Protein AF-A0A8H7HJV3-F1 (afdb_monomer_lite)

InterPro domains:
  IPR002227 Tyrosinase copper-binding domain [PF00264] (138-234)
  IPR008922 Di-copper centre-containing domain superfamily [G3DSA:1.10.1280.10] (86-234)
  IPR008922 Di-copper centre-containing domain superfamily [G3DSA:1.10.1280.10] (235-305)
  IPR008922 Di-copper centre-containing domain superfamily [SSF48056] (90-307)
  IPR050316 Tyrosinase and Hemocyanin [PTHR11474] (89-231)

Structure (mmCIF, N/CA/C/O backbone):
data_AF-A0A8H7HJV3-F1
#
_entry.id   AF-A0A8H7HJV3-F1
#
loop_
_atom_site.group_PDB
_atom_site.id
_atom_site.type_symbol
_atom_site.label_atom_id
_atom_site.label_alt_id
_atom_site.label_comp_id
_atom_site.label_asym_id
_atom_site.label_entity_id
_atom_site.label_seq_id
_atom_site.pdbx_PDB_ins_code
_atom_site.Cartn_x
_atom_site.Cartn_y
_atom_site.Cartn_z
_atom_site.occupancy
_atom_site.B_iso_or_equiv
_atom_site.auth_seq_id
_atom_site.auth_comp_id
_atom_site.auth_asym_id
_atom_site.auth_atom_id
_atom_site.pdbx_PDB_model_num
ATOM 1 N N . MET A 1 1 ? 57.344 33.906 37.598 1.00 34.25 1 MET A N 1
ATOM 2 C CA . MET A 1 1 ? 56.656 34.840 36.678 1.00 34.25 1 MET A CA 1
ATOM 3 C C . MET A 1 1 ? 55.221 34.363 36.490 1.00 34.25 1 MET A C 1
ATOM 5 O O . MET A 1 1 ? 54.984 33.169 36.575 1.00 34.25 1 MET A O 1
ATOM 9 N N . LYS A 1 2 ? 54.300 35.325 36.382 1.00 27.48 2 LYS A N 1
ATOM 10 C CA . LYS A 1 2 ? 52.832 35.257 36.514 1.00 27.48 2 LYS A CA 1
ATOM 11 C C . LYS A 1 2 ? 52.095 34.233 35.616 1.00 27.48 2 LYS A C 1
ATOM 13 O O . LYS A 1 2 ? 52.566 33.978 34.513 1.00 27.48 2 LYS A O 1
ATOM 18 N N . PRO A 1 3 ? 50.892 33.778 36.032 1.00 32.91 3 PRO A N 1
ATOM 19 C CA . PRO A 1 3 ? 49.868 33.171 35.177 1.00 32.91 3 PRO A CA 1
ATOM 20 C C . PRO A 1 3 ? 48.922 34.240 34.583 1.00 32.91 3 PRO A C 1
ATOM 22 O O . PRO A 1 3 ? 48.681 35.273 35.209 1.00 32.91 3 PRO A O 1
ATOM 25 N N . SER A 1 4 ? 48.375 34.013 33.386 1.00 27.59 4 SER A N 1
ATOM 26 C CA . SER A 1 4 ? 47.276 34.772 32.739 1.00 27.59 4 SER A CA 1
ATOM 27 C C . SER A 1 4 ? 46.813 33.978 31.510 1.00 27.59 4 SER A C 1
ATOM 29 O O . SER A 1 4 ? 47.651 33.327 30.900 1.00 27.59 4 SER A O 1
ATOM 31 N N . ALA A 1 5 ? 45.588 34.015 30.996 1.00 28.92 5 ALA A N 1
ATOM 32 C CA . ALA A 1 5 ? 44.219 34.200 31.476 1.00 28.92 5 ALA A CA 1
ATOM 33 C C . ALA A 1 5 ? 43.332 33.753 30.284 1.00 28.92 5 ALA A C 1
ATOM 35 O O . ALA A 1 5 ? 43.798 33.714 29.147 1.00 28.92 5 ALA A O 1
ATOM 36 N N . VAL A 1 6 ? 42.084 33.394 30.566 1.00 31.45 6 VAL A N 1
ATOM 37 C CA . VAL A 1 6 ? 41.040 32.925 29.637 1.00 31.45 6 VAL A CA 1
ATOM 38 C C . VAL A 1 6 ? 40.793 33.898 28.470 1.00 31.45 6 VAL A C 1
ATOM 40 O O . VAL A 1 6 ? 40.760 35.108 28.682 1.00 31.45 6 VAL A O 1
ATOM 43 N N . GLY A 1 7 ? 40.571 33.355 27.266 1.00 25.67 7 GLY A N 1
ATOM 44 C CA . GLY A 1 7 ? 40.031 34.059 26.099 1.00 25.67 7 GLY A CA 1
ATOM 45 C C . GLY A 1 7 ? 38.778 33.342 25.593 1.00 25.67 7 GLY A C 1
ATOM 46 O O . GLY A 1 7 ? 38.851 32.195 25.166 1.00 25.67 7 GLY A O 1
ATOM 47 N N . ASP A 1 8 ? 37.649 34.024 25.733 1.00 27.42 8 ASP A N 1
ATOM 48 C CA . ASP A 1 8 ? 36.296 33.687 25.292 1.00 27.42 8 ASP A CA 1
ATOM 49 C C . ASP A 1 8 ? 36.188 33.904 23.770 1.00 27.42 8 ASP A C 1
ATOM 51 O O . ASP A 1 8 ? 36.382 35.028 23.304 1.00 27.42 8 ASP A O 1
ATO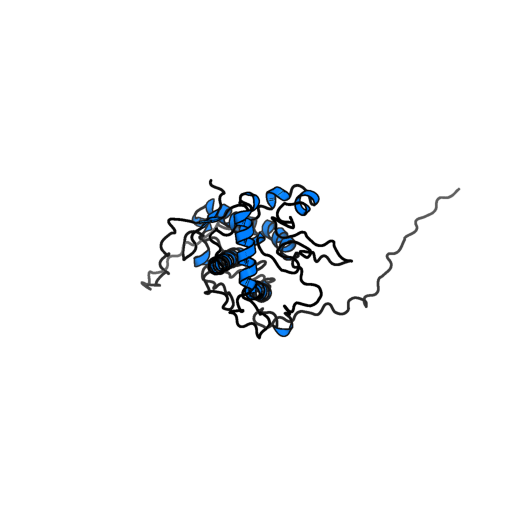M 55 N N . GLU A 1 9 ? 35.934 32.852 22.982 1.00 29.69 9 GLU A N 1
ATOM 56 C CA . GLU A 1 9 ? 35.577 33.001 21.565 1.00 29.69 9 GLU A CA 1
ATOM 57 C C . GLU A 1 9 ? 34.056 32.977 21.417 1.00 29.69 9 GLU A C 1
ATOM 59 O O . GLU A 1 9 ? 33.382 31.947 21.431 1.00 29.69 9 GLU A O 1
ATOM 64 N N . THR A 1 10 ? 33.543 34.191 21.280 1.00 27.31 10 THR A N 1
ATOM 65 C CA . THR A 1 10 ? 32.170 34.571 20.987 1.00 27.31 10 THR A CA 1
ATOM 66 C C . THR A 1 10 ? 31.585 33.820 19.791 1.00 27.31 10 THR A C 1
ATOM 68 O O . THR A 1 10 ? 32.095 33.907 18.672 1.00 27.31 10 THR A O 1
ATOM 71 N N . LEU A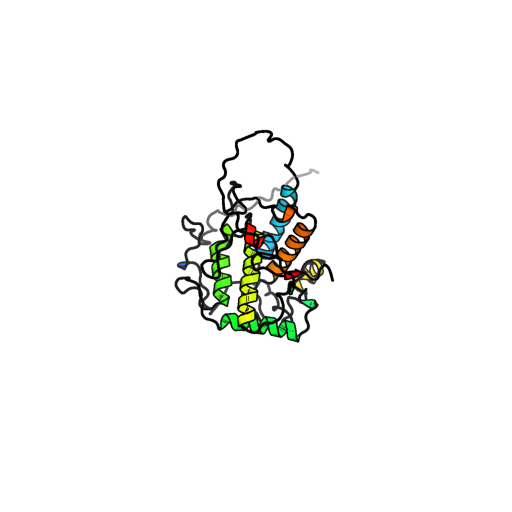 1 11 ? 30.437 33.176 20.020 1.00 27.30 11 LEU A N 1
ATOM 72 C CA . LEU A 1 11 ? 29.476 32.774 18.995 1.00 27.30 11 LEU A CA 1
ATOM 73 C C . LEU A 1 11 ? 29.101 33.996 18.144 1.00 27.30 11 LEU A C 1
ATOM 75 O O . LEU A 1 11 ? 28.430 34.915 18.618 1.00 27.30 11 LEU A O 1
ATOM 79 N N . GLY A 1 12 ? 29.528 34.001 16.882 1.00 26.38 12 GLY A N 1
ATOM 80 C CA . GLY A 1 12 ? 29.066 34.970 15.896 1.00 26.38 12 GLY A CA 1
ATOM 81 C C . GLY A 1 12 ? 27.549 34.873 15.736 1.00 26.38 12 GLY A C 1
ATOM 82 O O . GLY A 1 12 ? 27.024 33.848 15.302 1.00 26.38 12 GLY A O 1
ATOM 83 N N . GLN A 1 13 ? 26.848 35.944 16.105 1.00 25.27 13 GLN A N 1
ATOM 84 C CA . GLN A 1 13 ? 25.428 36.132 15.833 1.00 25.27 13 GLN A CA 1
ATOM 85 C C . GLN A 1 13 ? 25.200 36.142 14.317 1.00 25.27 13 GLN A C 1
ATOM 87 O O . GLN A 1 13 ? 25.667 37.038 13.614 1.00 25.27 13 GLN A O 1
ATOM 92 N N . VAL A 1 14 ? 24.464 35.152 13.812 1.00 29.52 14 VAL A N 1
ATOM 93 C CA . VAL A 1 14 ? 23.890 35.191 12.464 1.00 29.52 14 VAL A CA 1
ATOM 94 C C . VAL A 1 14 ? 22.598 36.005 12.540 1.00 29.52 14 VAL A C 1
ATOM 96 O O . VAL A 1 14 ? 21.702 35.688 13.320 1.00 29.52 14 VAL A O 1
ATOM 99 N N . SER A 1 15 ? 22.541 37.084 11.758 1.00 25.52 15 SER A N 1
ATOM 100 C CA . SER A 1 15 ? 21.395 37.996 11.644 1.00 25.52 15 SER A CA 1
ATOM 101 C C . SER A 1 15 ? 20.109 37.259 11.210 1.00 25.52 15 SER A C 1
ATOM 103 O O . SER A 1 15 ? 20.212 36.297 10.445 1.00 25.52 15 SER A O 1
ATOM 105 N N . PRO A 1 16 ? 18.897 37.698 11.611 1.00 27.86 16 PRO A N 1
ATOM 106 C CA . PRO A 1 16 ? 17.652 36.947 11.394 1.00 27.86 16 PRO A CA 1
ATOM 107 C C . PRO A 1 16 ? 17.095 36.996 9.957 1.00 27.86 16 PRO A C 1
ATOM 109 O O . PRO A 1 16 ? 16.116 36.316 9.660 1.00 27.86 16 PRO A O 1
ATOM 112 N N . ASP A 1 17 ? 17.703 37.753 9.044 1.00 28.19 17 ASP A N 1
ATOM 113 C CA . ASP A 1 17 ? 17.055 38.149 7.782 1.00 28.19 17 ASP A CA 1
ATOM 114 C C . ASP A 1 17 ? 17.359 37.235 6.572 1.00 28.19 17 ASP A C 1
ATOM 116 O O . ASP A 1 17 ? 17.293 37.663 5.422 1.00 28.19 17 ASP A O 1
ATOM 120 N N . GLY A 1 18 ? 17.684 35.957 6.804 1.00 26.67 18 GLY A N 1
ATOM 121 C CA . GLY A 1 18 ? 18.065 35.003 5.744 1.00 26.67 18 GLY A CA 1
ATOM 122 C C . GLY A 1 18 ? 17.048 33.910 5.388 1.00 26.67 18 GLY A C 1
ATOM 123 O O . GLY A 1 18 ? 17.240 33.208 4.398 1.00 26.67 18 GLY A O 1
ATOM 124 N N . LEU A 1 19 ? 15.970 33.735 6.159 1.00 29.11 19 LEU A N 1
ATOM 125 C CA . LEU A 1 19 ? 14.957 32.691 5.932 1.00 29.11 19 LEU A CA 1
ATOM 126 C C . LEU A 1 19 ? 13.702 33.289 5.287 1.00 29.11 19 LEU A C 1
ATOM 128 O O . LEU A 1 19 ? 12.646 33.394 5.902 1.00 29.11 19 LEU A O 1
ATOM 132 N N . SER A 1 20 ? 13.826 33.697 4.025 1.00 26.73 20 SER A N 1
ATOM 133 C CA . SER A 1 20 ? 12.686 34.109 3.205 1.00 26.73 20 SER A CA 1
ATOM 134 C C . SER A 1 20 ? 12.264 32.974 2.267 1.00 26.73 20 SER A C 1
ATOM 136 O O . SER A 1 20 ? 13.017 32.565 1.387 1.00 26.73 20 SER A O 1
ATOM 138 N N . ALA A 1 21 ? 11.029 32.507 2.480 1.00 27.31 21 ALA A N 1
ATOM 139 C CA . ALA A 1 21 ? 10.170 31.766 1.554 1.00 27.31 21 ALA A CA 1
ATOM 140 C C . ALA A 1 21 ? 10.546 30.312 1.184 1.00 27.31 21 ALA A C 1
ATOM 142 O O . ALA A 1 21 ? 10.734 29.977 0.016 1.00 27.31 21 ALA A O 1
ATOM 143 N N . ALA A 1 22 ? 10.454 29.396 2.153 1.00 28.91 22 ALA A N 1
ATOM 144 C CA . ALA A 1 22 ? 9.794 28.119 1.864 1.00 28.91 22 ALA A CA 1
ATOM 145 C C . ALA A 1 22 ? 8.280 28.384 1.938 1.00 28.91 22 ALA A C 1
ATOM 147 O O . ALA A 1 22 ? 7.753 28.658 3.015 1.00 28.91 22 ALA A O 1
ATOM 148 N N . GLY A 1 23 ? 7.608 28.437 0.785 1.00 26.94 23 GLY A N 1
ATOM 149 C CA . GLY A 1 23 ? 6.194 28.804 0.689 1.00 26.94 23 GLY A CA 1
ATOM 150 C C . GLY A 1 23 ? 5.314 27.935 1.590 1.00 26.94 23 GLY A C 1
ATOM 151 O O . GLY A 1 23 ? 5.345 26.710 1.500 1.00 26.94 23 GLY A O 1
ATOM 152 N N . ALA A 1 24 ? 4.535 28.573 2.461 1.00 29.20 24 ALA A N 1
ATOM 153 C CA . ALA A 1 24 ? 3.538 27.897 3.275 1.00 29.20 24 ALA A CA 1
ATOM 154 C C . ALA A 1 24 ? 2.476 27.259 2.361 1.00 29.20 24 ALA A C 1
ATOM 156 O O . ALA A 1 24 ? 1.738 27.964 1.665 1.00 29.20 24 ALA A O 1
ATOM 157 N N . MET A 1 25 ? 2.407 25.925 2.353 1.00 35.47 25 MET A N 1
ATOM 158 C CA . MET A 1 25 ? 1.320 25.186 1.709 1.00 35.47 25 MET A CA 1
ATOM 159 C C . MET A 1 25 ? 0.018 25.530 2.430 1.00 35.47 25 MET A C 1
ATOM 161 O O . MET A 1 25 ? -0.077 25.422 3.653 1.00 35.47 25 MET A O 1
ATOM 165 N N . THR A 1 26 ? -0.967 26.032 1.691 1.00 33.91 26 THR A N 1
ATOM 166 C CA . THR A 1 26 ? -2.195 26.573 2.279 1.00 33.91 26 THR A CA 1
ATOM 167 C C . THR A 1 26 ? -3.249 25.470 2.291 1.00 33.91 26 THR A C 1
ATOM 169 O O . THR A 1 26 ? -3.773 25.089 1.246 1.00 33.91 26 THR A O 1
ATOM 172 N N . LEU A 1 27 ? -3.538 24.921 3.472 1.00 33.38 27 LEU A N 1
ATOM 173 C CA . LEU A 1 27 ? -4.596 23.927 3.657 1.00 33.38 27 LEU A CA 1
ATOM 174 C C . LEU A 1 27 ? -5.969 24.609 3.571 1.00 33.38 27 LEU A C 1
ATOM 176 O O . LEU A 1 27 ? -6.194 25.654 4.187 1.00 33.38 27 LEU A O 1
ATOM 180 N N . LYS A 1 28 ? -6.913 24.013 2.834 1.00 41.78 28 LYS A N 1
ATOM 181 C CA . LYS A 1 28 ? -8.329 24.410 2.912 1.00 41.78 28 LYS A CA 1
ATOM 182 C C . LYS A 1 28 ? -8.909 24.002 4.279 1.00 41.78 28 LYS A C 1
ATOM 184 O O . LYS A 1 28 ? -8.382 23.084 4.903 1.00 41.78 28 LYS A O 1
ATOM 189 N N . PRO A 1 29 ? -10.034 24.590 4.732 1.00 36.16 29 PRO A N 1
ATOM 190 C CA . PRO A 1 29 ? -10.669 24.262 6.021 1.00 36.16 29 PRO A CA 1
ATOM 191 C C . PRO A 1 29 ? -11.094 22.786 6.210 1.00 36.16 29 PRO A C 1
ATOM 193 O O . PRO A 1 29 ? -11.539 22.422 7.292 1.00 36.16 29 PRO A O 1
ATOM 196 N N . HIS A 1 30 ? -10.923 21.930 5.196 1.00 45.91 30 HIS A N 1
ATOM 197 C CA . HIS A 1 30 ? -11.143 20.480 5.250 1.00 45.91 30 HIS A CA 1
ATOM 198 C C . HIS A 1 30 ? -9.847 19.640 5.259 1.00 45.91 30 HIS A C 1
ATOM 200 O O . HIS A 1 30 ? -9.916 18.431 5.084 1.00 45.91 30 HIS A O 1
ATOM 206 N N . GLY A 1 31 ? -8.668 20.251 5.432 1.00 50.38 31 GLY A N 1
ATOM 207 C CA . GLY A 1 31 ? -7.388 19.529 5.518 1.00 50.38 31 GLY A CA 1
ATOM 208 C C . GLY A 1 31 ? -6.809 19.039 4.183 1.00 50.38 31 GLY A C 1
ATOM 209 O O . GLY A 1 31 ? -5.752 18.425 4.185 1.00 50.38 31 GLY A O 1
ATOM 210 N N . LEU A 1 32 ? -7.459 19.332 3.052 1.00 48.19 32 LEU A N 1
ATOM 211 C CA . LEU A 1 32 ? -6.956 19.016 1.708 1.00 48.19 32 LEU A CA 1
ATOM 212 C C . LEU A 1 32 ? -6.019 20.121 1.191 1.00 48.19 32 LEU A C 1
ATOM 214 O O . LEU A 1 32 ? -6.272 21.314 1.418 1.00 48.19 32 LEU A O 1
ATOM 218 N N . MET A 1 33 ? -4.971 19.730 0.459 1.00 47.16 33 MET A N 1
ATOM 219 C CA . MET A 1 33 ? -4.064 20.662 -0.218 1.00 47.16 33 MET A CA 1
ATOM 220 C C . MET A 1 33 ? -4.736 21.285 -1.451 1.00 47.16 33 MET A C 1
ATOM 222 O O . MET A 1 33 ? -5.523 20.648 -2.152 1.00 47.16 33 MET A O 1
ATOM 226 N N . ASP A 1 34 ? -4.413 22.541 -1.766 1.00 54.16 34 ASP A N 1
ATOM 227 C CA . ASP A 1 34 ? -4.893 23.175 -2.998 1.00 54.16 34 ASP A CA 1
ATOM 228 C C . ASP A 1 34 ? -4.352 22.429 -4.241 1.00 54.16 34 ASP A C 1
ATOM 230 O O . ASP A 1 34 ? -3.133 22.301 -4.383 1.00 54.16 34 ASP A O 1
ATOM 234 N N . PRO A 1 35 ? -5.210 21.951 -5.171 1.00 44.59 35 PRO A N 1
ATOM 235 C CA . PRO A 1 35 ? -4.766 21.327 -6.417 1.00 44.59 35 PRO A CA 1
ATOM 236 C C . PRO A 1 35 ? -3.777 22.177 -7.224 1.00 44.59 35 PRO A C 1
ATOM 238 O O . PRO A 1 35 ? -2.913 21.615 -7.887 1.00 44.59 35 PRO A O 1
ATOM 241 N N . GLY A 1 36 ? -3.853 23.513 -7.141 1.00 48.31 36 GLY A N 1
ATOM 242 C CA . GLY A 1 36 ? -2.904 24.412 -7.807 1.00 48.31 36 GLY A CA 1
ATOM 243 C C . GLY A 1 36 ? -1.469 24.336 -7.266 1.00 48.31 36 GLY A C 1
ATOM 244 O O . GLY A 1 36 ? -0.546 24.805 -7.930 1.00 48.31 36 GLY A O 1
ATOM 245 N N . GLN A 1 37 ? -1.268 23.735 -6.088 1.00 43.56 37 GLN A N 1
ATOM 246 C CA . GLN A 1 37 ? 0.047 23.514 -5.479 1.00 43.56 37 GLN A CA 1
ATOM 247 C C . GLN A 1 37 ? 0.635 22.124 -5.783 1.00 43.56 37 GLN A C 1
ATOM 249 O O . GLN A 1 37 ? 1.796 21.882 -5.454 1.00 43.56 37 GLN A O 1
ATOM 254 N N . ILE A 1 38 ? -0.116 21.227 -6.439 1.00 49.94 38 ILE A N 1
ATOM 255 C CA . ILE A 1 38 ? 0.360 19.891 -6.826 1.00 49.94 38 ILE A CA 1
ATOM 256 C C . ILE A 1 38 ? 0.574 19.843 -8.341 1.00 49.94 38 ILE A C 1
ATOM 258 O O . ILE A 1 38 ? -0.377 19.893 -9.115 1.00 49.94 38 ILE A O 1
ATOM 262 N N . SER A 1 39 ? 1.830 19.709 -8.773 1.00 46.47 39 SER A N 1
ATOM 263 C CA . SER A 1 39 ? 2.195 19.491 -10.179 1.00 46.47 39 SER A CA 1
ATOM 264 C C . SER A 1 39 ? 2.834 18.116 -10.352 1.00 46.47 39 SER A C 1
ATOM 266 O O . SER A 1 39 ? 3.789 17.788 -9.652 1.00 46.47 39 SER A O 1
ATOM 268 N N . LEU A 1 40 ? 2.312 17.325 -11.296 1.00 55.22 40 LEU A N 1
ATOM 269 C CA . LEU A 1 40 ? 2.844 16.009 -11.687 1.00 55.22 40 LEU A CA 1
ATOM 270 C C . LEU A 1 40 ? 3.494 16.031 -13.088 1.00 55.22 40 LEU A C 1
ATOM 272 O O . LEU A 1 40 ? 3.796 14.979 -13.655 1.00 55.22 40 LEU A O 1
ATOM 276 N N . ASP A 1 41 ? 3.694 17.218 -13.675 1.00 44.59 41 ASP A N 1
ATOM 277 C CA . ASP A 1 41 ? 4.236 17.354 -15.032 1.00 44.59 41 ASP A CA 1
ATOM 278 C C . ASP A 1 41 ? 5.732 16.996 -15.113 1.00 44.59 41 ASP A C 1
ATOM 280 O O . ASP A 1 41 ? 6.551 17.359 -14.269 1.00 44.59 41 ASP A O 1
ATOM 284 N N . ARG A 1 42 ? 6.088 16.258 -16.175 1.00 54.66 42 ARG A N 1
ATOM 285 C CA . ARG A 1 42 ? 7.337 15.482 -16.291 1.00 54.66 42 ARG A CA 1
ATOM 286 C C . ARG A 1 42 ? 8.638 16.180 -16.744 1.00 54.66 42 ARG A C 1
ATOM 288 O O . ARG A 1 42 ? 9.642 15.468 -16.774 1.00 54.66 42 ARG A O 1
ATOM 295 N N . PRO A 1 43 ? 8.774 17.475 -17.095 1.00 39.56 43 PRO A N 1
ATOM 296 C CA . PRO A 1 43 ? 10.081 17.975 -17.508 1.00 39.56 43 PRO A CA 1
ATOM 297 C C . PRO A 1 43 ? 10.746 18.793 -16.395 1.00 39.56 43 PRO A C 1
ATOM 299 O O . PRO A 1 43 ? 10.543 19.996 -16.292 1.00 39.56 43 PRO A O 1
ATOM 302 N N . LYS A 1 44 ? 11.670 18.134 -15.684 1.00 30.62 44 LYS A N 1
ATOM 303 C CA . LYS A 1 44 ? 12.765 18.705 -14.872 1.00 30.62 44 LYS A CA 1
ATOM 304 C C . LYS A 1 44 ? 12.448 19.037 -13.400 1.00 30.62 44 LYS A C 1
ATOM 306 O O . LYS A 1 44 ? 11.945 20.102 -13.078 1.00 30.62 44 LYS A O 1
ATOM 311 N N . ARG A 1 45 ? 13.039 18.181 -12.553 1.00 35.44 45 ARG A N 1
ATOM 312 C CA . ARG A 1 45 ? 13.584 18.429 -11.203 1.00 35.44 45 ARG A CA 1
ATOM 313 C C . ARG A 1 45 ? 12.592 18.418 -10.020 1.00 35.44 45 ARG A C 1
ATOM 315 O O . ARG A 1 45 ? 11.640 19.179 -9.973 1.00 35.44 45 ARG A O 1
ATOM 322 N N . ILE A 1 46 ? 12.975 17.599 -9.028 1.00 34.31 46 ILE A N 1
ATOM 323 C CA . ILE A 1 46 ? 12.562 17.562 -7.610 1.00 34.31 46 ILE A CA 1
ATOM 324 C C . ILE A 1 46 ? 11.173 16.978 -7.339 1.00 34.31 46 ILE A C 1
ATOM 326 O O . ILE A 1 46 ? 10.269 17.717 -6.993 1.00 34.31 46 ILE A O 1
ATOM 330 N N . TRP A 1 47 ? 11.034 15.647 -7.377 1.00 36.84 47 TRP A N 1
ATOM 331 C CA . TRP A 1 47 ? 9.977 14.951 -6.622 1.00 36.84 47 TRP A CA 1
ATOM 332 C C . TRP A 1 47 ? 10.452 13.563 -6.191 1.00 36.84 47 TRP A C 1
ATOM 334 O O . TRP A 1 47 ? 10.086 12.547 -6.776 1.00 36.84 47 TRP A O 1
ATOM 344 N N . CYS A 1 48 ? 11.280 13.532 -5.149 1.00 39.34 48 CYS A N 1
ATOM 345 C CA . CYS A 1 48 ? 11.639 12.308 -4.448 1.00 39.34 48 CYS A CA 1
ATOM 346 C C . CYS A 1 48 ? 10.973 12.326 -3.073 1.00 39.34 48 CYS A C 1
ATOM 348 O O . CYS A 1 48 ? 11.206 13.242 -2.287 1.00 39.34 48 CYS A O 1
ATOM 350 N N . ILE A 1 49 ? 10.154 11.329 -2.753 1.00 36.91 49 ILE A N 1
ATOM 351 C CA . ILE A 1 49 ? 9.619 11.187 -1.397 1.00 36.91 49 ILE A CA 1
ATOM 352 C C . ILE A 1 49 ? 10.306 9.988 -0.753 1.00 36.91 49 ILE A C 1
ATOM 354 O O . ILE A 1 49 ? 9.791 8.880 -0.740 1.00 36.91 49 ILE A O 1
ATOM 358 N N . CYS A 1 50 ? 11.493 10.250 -0.206 1.00 32.47 50 CYS A N 1
ATOM 359 C CA . CYS A 1 50 ? 12.134 9.414 0.815 1.00 32.47 50 CYS A CA 1
ATOM 360 C C . CYS A 1 50 ? 11.868 9.935 2.240 1.00 32.47 50 CYS A C 1
ATOM 362 O O . CYS A 1 50 ? 12.386 9.378 3.200 1.00 32.47 50 CYS A O 1
ATOM 364 N N . LYS A 1 51 ? 11.042 10.980 2.416 1.00 29.47 51 LYS A N 1
ATOM 365 C CA . LYS A 1 51 ? 10.773 11.554 3.746 1.00 29.47 51 LYS A CA 1
ATOM 366 C C . LYS A 1 51 ? 9.710 10.793 4.554 1.00 29.47 51 LYS A C 1
ATOM 368 O O . LYS A 1 51 ? 9.696 10.910 5.774 1.00 29.47 51 LYS A O 1
ATOM 373 N N . ALA A 1 52 ? 8.871 9.984 3.898 1.00 34.69 52 ALA A N 1
ATOM 374 C CA . ALA A 1 52 ? 7.853 9.169 4.573 1.00 34.69 52 ALA A CA 1
ATOM 375 C C . ALA A 1 52 ? 8.477 8.036 5.413 1.00 34.69 52 ALA A C 1
ATOM 377 O O . ALA A 1 52 ? 8.061 7.802 6.541 1.00 34.69 52 ALA A O 1
ATOM 378 N N . ILE A 1 53 ? 9.555 7.410 4.919 1.00 38.84 53 ILE A N 1
ATOM 379 C CA . ILE A 1 53 ? 10.208 6.281 5.603 1.00 38.84 53 ILE A CA 1
ATOM 380 C C . ILE A 1 53 ? 10.809 6.716 6.951 1.00 38.84 53 ILE A C 1
ATOM 382 O O . ILE A 1 53 ? 10.651 6.010 7.940 1.00 38.84 53 ILE A O 1
ATOM 386 N N . GLU A 1 54 ? 11.466 7.878 7.038 1.00 28.81 54 GLU A N 1
ATOM 387 C CA . GLU A 1 54 ? 12.084 8.322 8.302 1.00 28.81 54 GLU A CA 1
ATOM 388 C C . GLU A 1 54 ? 11.067 8.831 9.336 1.00 28.81 54 GLU A C 1
ATOM 390 O O . GLU A 1 54 ? 11.243 8.595 10.533 1.00 28.81 54 GLU A O 1
ATOM 395 N N . LEU A 1 55 ? 9.993 9.500 8.899 1.00 34.66 55 LEU A N 1
ATOM 396 C CA . LEU A 1 55 ? 8.996 10.081 9.806 1.00 34.66 55 LEU A CA 1
ATOM 397 C C . LEU A 1 55 ? 8.015 9.035 10.352 1.00 34.66 55 LEU A C 1
ATOM 399 O O . LEU A 1 55 ? 7.686 9.083 11.541 1.00 34.66 55 LEU A O 1
ATOM 403 N N . ASP A 1 56 ? 7.615 8.054 9.539 1.00 37.66 56 ASP A N 1
ATOM 404 C CA . ASP A 1 56 ? 6.747 6.970 10.004 1.00 37.66 56 ASP A CA 1
ATOM 405 C C . ASP A 1 56 ? 7.504 6.023 10.943 1.00 37.66 56 ASP A C 1
ATOM 407 O O . ASP A 1 56 ? 6.982 5.653 11.996 1.00 37.66 56 ASP A O 1
ATOM 411 N N . MET A 1 57 ? 8.776 5.713 10.653 1.00 38.16 57 MET A N 1
ATOM 412 C CA . MET A 1 57 ? 9.598 4.817 11.482 1.00 38.16 57 MET A CA 1
ATOM 413 C C . MET A 1 57 ? 9.811 5.330 12.916 1.00 38.16 57 MET A C 1
ATOM 415 O O . MET A 1 57 ? 9.831 4.540 13.865 1.00 38.16 57 MET A O 1
ATOM 419 N N . ALA A 1 58 ? 9.913 6.649 13.101 1.00 31.31 58 ALA A N 1
ATOM 420 C CA . ALA A 1 58 ? 10.054 7.266 14.420 1.00 31.31 58 ALA A CA 1
ATOM 421 C C . ALA A 1 58 ? 8.752 7.234 15.250 1.00 31.31 58 ALA A C 1
ATOM 423 O O . ALA A 1 58 ? 8.809 7.137 16.477 1.00 31.31 58 ALA A O 1
ATOM 424 N N . TYR A 1 59 ? 7.580 7.271 14.604 1.00 39.44 59 TYR A N 1
ATOM 425 C CA . TYR A 1 59 ? 6.274 7.328 15.277 1.00 39.44 59 TYR A CA 1
ATOM 426 C C . TYR A 1 59 ? 5.773 5.941 15.743 1.00 39.44 59 TYR A C 1
ATOM 428 O O . TYR A 1 59 ? 5.080 5.831 16.761 1.00 39.44 59 TYR A O 1
ATOM 436 N N . ILE A 1 60 ? 6.177 4.857 15.062 1.00 48.12 60 ILE A N 1
ATOM 437 C CA . ILE A 1 60 ? 5.805 3.458 15.387 1.00 48.12 60 ILE A CA 1
ATOM 438 C C . ILE A 1 60 ? 6.212 3.060 16.811 1.00 48.12 60 ILE A C 1
ATOM 440 O O . ILE A 1 60 ? 5.440 2.403 17.515 1.00 48.12 60 ILE A O 1
ATOM 444 N N . ASN A 1 61 ? 7.406 3.472 17.251 1.00 34.12 61 ASN A N 1
ATOM 445 C CA . ASN A 1 61 ? 7.940 3.105 18.566 1.00 34.12 61 ASN A CA 1
ATOM 446 C C . ASN A 1 61 ? 7.133 3.693 19.734 1.00 34.12 61 ASN A C 1
ATOM 448 O O . ASN A 1 61 ? 7.265 3.202 20.850 1.00 34.12 61 ASN A O 1
ATOM 452 N N . LEU A 1 62 ? 6.288 4.705 19.508 1.00 38.62 62 LEU A N 1
ATOM 453 C CA . LEU A 1 62 ? 5.522 5.352 20.576 1.00 38.62 62 LEU A CA 1
ATOM 454 C C . LEU A 1 62 ? 4.097 4.785 20.709 1.00 38.62 62 LEU A C 1
ATOM 456 O O . LEU A 1 62 ? 3.637 4.530 21.822 1.00 38.62 62 LEU A O 1
ATOM 460 N N . ASN A 1 63 ? 3.407 4.511 19.597 1.00 40.41 63 ASN A N 1
ATOM 461 C CA . ASN A 1 63 ? 1.987 4.128 19.637 1.00 40.41 63 ASN A CA 1
ATOM 462 C C . ASN A 1 63 ? 1.721 2.634 19.862 1.00 40.41 63 ASN A C 1
ATOM 464 O O . ASN A 1 63 ? 0.707 2.293 20.472 1.00 40.41 63 ASN A O 1
ATOM 468 N N . MET A 1 64 ? 2.639 1.736 19.479 1.00 40.25 64 MET A N 1
ATOM 469 C CA . MET A 1 64 ? 2.494 0.305 19.804 1.00 40.25 64 MET A CA 1
ATOM 470 C C . MET A 1 64 ? 2.483 0.041 21.321 1.00 40.25 64 MET A C 1
ATOM 472 O O . MET A 1 64 ? 1.879 -0.933 21.770 1.00 40.25 64 MET A O 1
ATOM 476 N N . PHE A 1 65 ? 3.116 0.908 22.121 1.00 35.12 65 PHE A N 1
ATOM 477 C CA . PHE A 1 65 ? 3.184 0.760 23.577 1.00 35.12 65 PHE A CA 1
ATOM 478 C C . PHE A 1 65 ? 1.983 1.371 24.313 1.00 35.12 65 PHE A C 1
ATOM 480 O O . PHE A 1 65 ? 1.621 0.885 25.385 1.00 35.12 65 PHE A O 1
ATOM 487 N N . LEU A 1 66 ? 1.315 2.377 23.740 1.00 38.00 66 LEU A N 1
ATOM 488 C CA . LEU A 1 66 ? 0.199 3.069 24.397 1.00 38.00 66 LEU A CA 1
ATOM 489 C C . LEU A 1 66 ? -1.119 2.277 24.364 1.00 38.00 66 LEU A C 1
ATOM 491 O O . LEU A 1 66 ? -1.920 2.415 25.283 1.00 38.00 66 LEU A O 1
ATOM 495 N N . ALA A 1 67 ? -1.314 1.377 23.394 1.00 40.38 67 ALA A N 1
ATOM 496 C CA . ALA A 1 67 ? -2.507 0.522 23.319 1.00 40.38 67 ALA A CA 1
ATOM 497 C C . ALA A 1 67 ? -2.563 -0.591 24.394 1.00 40.38 67 ALA A C 1
ATOM 499 O O . ALA A 1 67 ? -3.557 -1.302 24.498 1.00 40.38 67 ALA A O 1
ATOM 500 N N . THR A 1 68 ? -1.510 -0.772 25.206 1.00 39.91 68 THR A N 1
ATOM 501 C CA . THR A 1 68 ? -1.439 -1.857 26.213 1.00 39.91 68 THR A CA 1
ATOM 502 C C . THR A 1 68 ? -1.565 -1.402 27.666 1.00 39.91 68 THR A C 1
ATOM 504 O O . THR A 1 68 ? -1.435 -2.216 28.579 1.00 39.91 68 THR A O 1
ATOM 507 N N . ARG A 1 69 ? -1.850 -0.124 27.927 1.00 39.00 69 ARG A N 1
ATOM 508 C CA . ARG A 1 69 ? -2.088 0.377 29.288 1.00 39.00 69 ARG A CA 1
ATOM 509 C C . ARG A 1 69 ? -3.343 1.236 29.270 1.00 39.00 69 ARG A C 1
ATOM 511 O O . ARG A 1 69 ? -3.493 2.030 28.356 1.00 39.00 69 ARG A O 1
ATOM 518 N N . HIS A 1 70 ? -4.186 1.083 30.290 1.00 38.06 70 HIS A N 1
ATOM 519 C CA . HIS A 1 70 ? -5.558 1.608 30.437 1.00 38.06 70 HIS A CA 1
ATOM 520 C C . HIS A 1 70 ? -6.676 0.664 29.964 1.00 38.06 70 HIS A C 1
ATOM 522 O O . HIS A 1 70 ? -7.528 1.022 29.166 1.00 38.06 70 HIS A O 1
ATOM 528 N N . ASN A 1 71 ? -6.726 -0.533 30.553 1.00 40.34 71 ASN A N 1
ATOM 529 C CA . ASN A 1 71 ? -7.989 -1.254 30.743 1.00 40.34 71 ASN A CA 1
ATOM 530 C C . ASN A 1 71 ? -8.106 -1.707 32.202 1.00 40.34 71 ASN A C 1
ATOM 532 O O . ASN A 1 71 ? -8.069 -2.888 32.529 1.00 40.34 71 ASN A O 1
ATOM 536 N N . LEU A 1 72 ? -8.194 -0.731 33.102 1.00 38.25 72 LEU A N 1
ATOM 537 C CA . LEU A 1 72 ? -8.693 -0.933 34.456 1.00 38.25 72 LEU A CA 1
ATOM 538 C C . LEU A 1 72 ? -9.448 0.333 34.856 1.00 38.25 72 LEU A C 1
ATOM 540 O O . LEU A 1 72 ? -8.831 1.299 35.291 1.00 38.25 72 LEU A O 1
ATOM 544 N N . LEU A 1 73 ? -10.770 0.320 34.666 1.00 39.03 73 LEU A N 1
ATOM 545 C CA . LEU A 1 73 ? -11.779 0.543 35.710 1.00 39.03 73 LEU A CA 1
ATOM 546 C C . LEU A 1 73 ? -13.121 1.013 35.122 1.00 39.03 73 LEU A C 1
ATOM 548 O O . LEU A 1 73 ? -13.192 2.004 34.407 1.00 39.03 73 LEU A O 1
ATOM 552 N N . LEU A 1 74 ? -14.165 0.308 35.577 1.00 40.78 74 LEU A N 1
ATOM 553 C CA . LEU A 1 74 ? -15.557 0.734 35.768 1.00 40.78 74 LEU A CA 1
ATOM 554 C C . LEU A 1 74 ? -16.417 0.971 34.527 1.00 40.78 74 LEU A C 1
ATOM 556 O O . LEU A 1 74 ? -16.363 2.044 33.958 1.00 40.78 74 LEU A O 1
ATOM 560 N N . TRP A 1 75 ? -17.352 0.046 34.275 1.00 32.25 75 TRP A N 1
ATOM 561 C CA . TRP A 1 75 ? -18.768 0.390 34.078 1.00 32.25 75 TRP A CA 1
ATOM 562 C C . TRP A 1 75 ? -19.656 -0.769 34.560 1.00 32.25 75 TRP A C 1
ATOM 564 O O . TRP A 1 75 ? -19.931 -1.720 33.836 1.00 32.25 75 TRP A O 1
ATOM 574 N N . THR A 1 76 ? -20.124 -0.686 35.806 1.00 47.16 76 THR A N 1
ATOM 575 C CA . THR A 1 76 ? -21.398 -1.296 36.210 1.00 47.16 76 THR A CA 1
ATOM 576 C C . THR A 1 76 ? -22.470 -0.224 36.061 1.00 47.16 76 THR A C 1
ATOM 578 O O . THR A 1 76 ? -22.471 0.746 36.816 1.00 47.16 76 THR A O 1
ATOM 581 N N . GLY A 1 77 ? -23.363 -0.377 35.087 1.00 40.75 77 GLY A N 1
ATOM 582 C CA . GLY A 1 77 ? -24.456 0.565 34.849 1.00 40.75 77 GLY A CA 1
ATOM 583 C C . GLY A 1 77 ? -25.464 0.006 33.854 1.00 40.75 77 GLY A C 1
ATOM 584 O O . GLY A 1 77 ? -25.286 0.112 32.649 1.00 40.75 77 GLY A O 1
ATOM 585 N N . LEU A 1 78 ? -26.500 -0.630 34.392 1.00 48.62 78 LEU A N 1
ATOM 586 C CA . LEU A 1 78 ? -27.655 -1.207 33.710 1.00 48.62 78 LEU A CA 1
ATOM 587 C C . LEU A 1 78 ? -28.469 -0.130 32.966 1.00 48.62 78 LEU A C 1
ATOM 589 O O . LEU A 1 78 ? -28.967 0.775 33.626 1.00 48.62 78 LEU A O 1
ATOM 593 N N . PHE A 1 79 ? -28.709 -0.273 31.655 1.00 44.69 79 PHE A N 1
ATOM 594 C CA . PHE A 1 79 ? -29.816 0.419 30.973 1.00 44.69 79 PHE A CA 1
ATOM 595 C C . PHE A 1 79 ? -30.465 -0.441 29.873 1.00 44.69 79 PHE A C 1
ATOM 597 O O . PHE A 1 79 ? -29.880 -0.715 28.833 1.00 44.69 79 PHE A O 1
ATOM 604 N N . ILE A 1 80 ? -31.690 -0.873 30.192 1.00 45.31 80 ILE A N 1
ATOM 605 C CA . ILE A 1 80 ? -32.915 -0.953 29.375 1.00 45.31 80 ILE A CA 1
ATOM 606 C C . ILE A 1 80 ? -32.746 -1.358 27.899 1.00 45.31 80 ILE A C 1
ATOM 608 O O . ILE A 1 80 ? -32.324 -0.581 27.048 1.00 45.31 80 ILE A O 1
ATOM 612 N N . ALA A 1 81 ? -33.217 -2.569 27.592 1.00 44.12 81 ALA A N 1
ATOM 613 C CA . ALA A 1 81 ? -33.393 -3.077 26.240 1.00 44.12 81 ALA A CA 1
ATOM 614 C C . ALA A 1 81 ? -34.437 -2.255 25.458 1.00 44.12 81 ALA A C 1
ATOM 616 O O . ALA A 1 81 ? -35.633 -2.319 25.739 1.00 44.12 81 ALA A O 1
ATOM 617 N N . LEU A 1 82 ? -33.983 -1.534 24.434 1.00 46.09 82 LEU A N 1
ATOM 618 C CA . LEU A 1 82 ? -34.799 -1.146 23.284 1.00 46.09 82 LEU A CA 1
ATOM 619 C C . LEU A 1 82 ? -34.515 -2.152 22.157 1.00 46.09 82 LEU A C 1
ATOM 621 O O . LEU A 1 82 ? -33.346 -2.321 21.804 1.00 46.09 82 LEU A O 1
ATOM 625 N N . PRO A 1 83 ? -35.521 -2.800 21.540 1.00 44.62 83 PRO A N 1
ATOM 626 C CA . PRO A 1 83 ? -35.310 -3.593 20.337 1.00 44.62 83 PRO A CA 1
ATOM 627 C C . PRO A 1 83 ? -35.229 -2.645 19.133 1.00 44.62 83 PRO A C 1
ATOM 629 O O . PRO A 1 83 ? -36.105 -2.606 18.275 1.00 44.62 83 PRO A O 1
ATOM 632 N N . GLY A 1 84 ? -34.175 -1.835 19.087 1.00 43.94 84 GLY A N 1
ATOM 633 C CA . GLY A 1 84 ? -33.734 -1.215 17.850 1.00 43.94 84 GLY A CA 1
ATOM 634 C C . GLY A 1 84 ? -32.918 -2.254 17.102 1.00 43.94 84 GLY A C 1
ATOM 635 O O . GLY A 1 84 ? -31.763 -2.484 17.449 1.00 43.94 84 GLY A O 1
ATOM 636 N N . VAL A 1 85 ? -33.509 -2.902 16.098 1.00 48.31 85 VAL A N 1
ATOM 637 C CA . VAL A 1 85 ? -32.745 -3.665 15.105 1.00 48.31 85 VAL A CA 1
ATOM 638 C C . VAL A 1 85 ? -31.922 -2.650 14.308 1.00 48.31 85 VAL A C 1
ATOM 640 O O . VAL A 1 85 ? -32.306 -2.210 13.229 1.00 48.31 85 VAL A O 1
ATOM 643 N N . LEU A 1 86 ? -30.790 -2.233 14.873 1.00 45.44 86 LEU A N 1
ATOM 644 C CA . LEU A 1 86 ? -29.651 -1.804 14.083 1.00 45.44 86 LEU A CA 1
ATOM 645 C C . LEU A 1 86 ? -29.249 -3.046 13.297 1.00 45.44 86 LEU A C 1
ATOM 647 O O . LEU A 1 86 ? -28.808 -4.040 13.876 1.00 45.44 86 LEU A O 1
ATOM 651 N N . LEU A 1 87 ? -29.468 -3.014 11.985 1.00 45.25 87 LEU A N 1
ATOM 652 C CA . LEU A 1 87 ? -28.827 -3.941 11.067 1.00 45.25 87 LEU A CA 1
ATOM 653 C C . LEU A 1 87 ? -27.320 -3.720 11.221 1.00 45.25 87 LEU A C 1
ATOM 655 O O . LEU A 1 87 ? -26.734 -2.880 10.544 1.00 45.25 87 LEU A O 1
ATOM 659 N N . ALA A 1 88 ? -26.702 -4.431 12.166 1.00 46.19 88 ALA A N 1
ATOM 660 C CA . ALA A 1 88 ? -25.262 -4.575 12.190 1.00 46.19 88 ALA A CA 1
ATOM 661 C C . ALA A 1 88 ? -24.875 -5.094 10.799 1.00 46.19 88 ALA A C 1
ATOM 663 O O . ALA A 1 88 ? -25.491 -6.069 10.344 1.00 46.19 88 ALA A O 1
ATOM 664 N N . PRO A 1 89 ? -23.932 -4.450 10.090 1.00 50.94 89 PRO A N 1
ATOM 665 C CA . PRO A 1 89 ? -23.466 -4.968 8.818 1.00 50.94 89 PRO A CA 1
ATOM 666 C C . PRO A 1 89 ? -23.046 -6.418 9.048 1.00 50.94 89 PRO A C 1
ATOM 668 O O . PRO A 1 89 ? -22.189 -6.719 9.881 1.00 50.94 89 PRO A O 1
ATOM 671 N N . THR A 1 90 ? -23.738 -7.338 8.381 1.00 48.22 90 THR A N 1
ATOM 672 C CA . THR A 1 90 ? -23.452 -8.764 8.484 1.00 48.22 90 THR A CA 1
ATOM 673 C C . THR A 1 90 ? -21.999 -8.947 8.081 1.00 48.22 90 THR A C 1
ATOM 675 O O . THR A 1 90 ? -21.663 -8.651 6.933 1.00 48.22 90 THR A O 1
ATOM 678 N N . LYS A 1 91 ? -21.143 -9.389 9.017 1.00 58.75 91 LYS A N 1
ATOM 679 C CA . LYS A 1 91 ? -19.747 -9.749 8.730 1.00 58.75 91 LYS A CA 1
ATOM 680 C C . LYS A 1 91 ? -19.752 -10.576 7.448 1.00 58.75 91 LYS A C 1
ATOM 682 O O . LYS A 1 91 ? -20.391 -11.630 7.419 1.00 58.75 91 LYS A O 1
ATOM 687 N N . GLY A 1 92 ? -19.127 -10.064 6.385 1.00 62.91 92 GLY A N 1
ATOM 688 C CA . GLY A 1 92 ? -19.095 -10.761 5.104 1.00 62.91 92 GLY A CA 1
ATOM 689 C C . GLY A 1 92 ? -18.540 -12.181 5.276 1.00 62.91 92 GLY A C 1
ATOM 690 O O . GLY A 1 92 ? -17.845 -12.453 6.262 1.00 62.91 92 GLY A O 1
ATOM 691 N N . PRO A 1 93 ? -18.834 -13.111 4.351 1.00 72.75 93 PRO A N 1
ATOM 692 C CA . PRO A 1 93 ? -18.295 -14.461 4.433 1.00 72.75 93 PRO A CA 1
ATOM 693 C C . PRO A 1 93 ? -16.767 -14.410 4.554 1.00 72.75 93 PRO A C 1
ATOM 695 O O . PRO A 1 93 ? -16.098 -13.678 3.821 1.00 72.75 93 PRO A O 1
ATOM 698 N N . LYS A 1 94 ? -16.220 -15.176 5.505 1.00 82.12 94 LYS A N 1
ATOM 699 C CA . LYS A 1 94 ? -14.772 -15.262 5.713 1.00 82.12 94 LYS A CA 1
ATOM 700 C C . LYS A 1 94 ? -14.097 -15.875 4.485 1.00 82.12 94 LYS A C 1
ATOM 702 O O . LYS A 1 94 ? -14.575 -16.866 3.934 1.00 82.12 94 LYS A O 1
ATOM 707 N N . CYS A 1 95 ? -12.970 -15.296 4.093 1.00 91.69 95 CYS A N 1
ATOM 708 C CA . CYS A 1 95 ? -12.083 -15.793 3.052 1.00 91.69 95 CYS A CA 1
ATOM 709 C C . CYS A 1 95 ? -11.635 -17.229 3.368 1.00 91.69 95 CYS A C 1
ATOM 711 O O . CYS A 1 95 ? -11.102 -17.505 4.442 1.00 91.69 95 CYS A O 1
ATOM 713 N N . THR A 1 96 ? -11.836 -18.145 2.420 1.00 92.25 96 THR A N 1
ATOM 714 C CA . THR A 1 96 ? -11.470 -19.566 2.561 1.00 92.25 96 THR A CA 1
ATOM 715 C C . THR A 1 96 ? -10.221 -19.954 1.775 1.00 92.25 96 THR A C 1
ATOM 717 O O . THR A 1 96 ? -9.638 -21.002 2.037 1.00 92.25 96 THR A O 1
ATOM 720 N N . LYS A 1 97 ? -9.797 -19.122 0.816 1.00 94.19 97 LYS A N 1
ATOM 721 C CA . LYS A 1 97 ? -8.623 -19.350 -0.040 1.00 94.19 97 LYS A CA 1
ATOM 722 C C . LYS A 1 97 ? -7.795 -18.066 -0.147 1.00 94.19 97 LYS A C 1
ATOM 724 O O . LYS A 1 97 ? -7.875 -17.389 -1.171 1.00 94.19 97 LYS A O 1
ATOM 729 N N . PRO A 1 98 ? -7.064 -17.692 0.916 1.00 95.31 98 PRO A N 1
ATOM 730 C CA . PRO A 1 98 ? -6.292 -16.461 0.908 1.00 95.31 98 PRO A CA 1
ATOM 731 C C . PRO A 1 98 ? -5.134 -16.534 -0.085 1.00 95.31 98 PRO A C 1
ATOM 733 O O . PRO A 1 98 ? -4.433 -17.541 -0.167 1.00 95.31 98 PRO A O 1
ATOM 736 N N . ALA A 1 99 ? -4.916 -15.435 -0.802 1.00 95.62 99 ALA A N 1
ATOM 737 C CA . ALA A 1 99 ? -3.683 -15.199 -1.537 1.00 95.62 99 ALA A CA 1
ATOM 738 C C . ALA A 1 99 ? -2.501 -15.049 -0.560 1.00 95.62 99 ALA A C 1
ATOM 740 O O . ALA A 1 99 ? -2.659 -14.456 0.505 1.00 95.62 99 ALA A O 1
ATOM 741 N N . ILE A 1 100 ? -1.320 -15.556 -0.916 1.00 96.31 100 ILE A N 1
ATOM 742 C CA . ILE A 1 100 ? -0.118 -15.454 -0.074 1.00 96.31 100 ILE A CA 1
ATOM 743 C C . ILE A 1 100 ? 0.793 -14.357 -0.623 1.00 96.31 100 ILE A C 1
ATOM 745 O O . ILE A 1 100 ? 1.394 -14.515 -1.687 1.00 96.31 100 ILE A O 1
ATOM 749 N N . ARG A 1 101 ? 0.872 -13.231 0.089 1.00 96.44 101 ARG A N 1
ATOM 750 C CA . ARG A 1 101 ? 1.809 -12.137 -0.182 1.00 96.44 101 ARG A CA 1
ATOM 751 C C . ARG A 1 101 ? 3.200 -12.549 0.281 1.00 96.44 101 ARG A C 1
ATOM 753 O O . ARG A 1 101 ? 3.371 -12.903 1.442 1.00 96.44 101 ARG A O 1
ATOM 760 N N . ARG A 1 102 ? 4.170 -12.494 -0.631 1.00 96.12 102 ARG A N 1
ATOM 761 C CA . ARG A 1 102 ? 5.526 -13.015 -0.413 1.00 96.12 102 ARG A CA 1
ATOM 762 C C . ARG A 1 102 ? 6.584 -11.927 -0.383 1.00 96.12 102 ARG A C 1
ATOM 764 O O . ARG A 1 102 ? 6.421 -10.863 -0.989 1.00 96.12 102 ARG A O 1
ATOM 771 N N . GLU A 1 103 ? 7.689 -12.226 0.286 1.00 95.12 103 GLU A N 1
ATOM 772 C CA . GLU A 1 103 ? 8.844 -11.336 0.339 1.00 95.12 103 GLU A CA 1
ATOM 773 C C . GLU A 1 103 ? 9.492 -11.202 -1.052 1.00 95.12 103 GLU A C 1
ATOM 775 O O . GLU A 1 103 ? 9.693 -12.199 -1.749 1.00 95.12 103 GLU A O 1
ATOM 780 N N . TRP A 1 104 ? 9.843 -9.980 -1.466 1.00 94.12 104 TRP A N 1
ATOM 781 C CA . TRP A 1 104 ? 10.338 -9.653 -2.811 1.00 94.12 104 TRP A CA 1
ATOM 782 C C . TRP A 1 104 ? 11.466 -10.565 -3.315 1.00 94.12 104 TRP A C 1
ATOM 784 O O . TRP A 1 104 ? 11.467 -10.957 -4.483 1.00 94.12 104 TRP A O 1
ATOM 794 N N . ARG A 1 105 ? 12.414 -10.935 -2.445 1.00 93.44 105 ARG A N 1
ATOM 795 C CA . ARG A 1 105 ? 13.580 -11.762 -2.803 1.00 93.44 105 ARG A CA 1
ATOM 796 C C . ARG A 1 105 ? 13.232 -13.230 -3.019 1.00 93.44 105 ARG A C 1
ATOM 798 O O . ARG A 1 105 ? 14.060 -13.971 -3.533 1.00 93.44 105 ARG A O 1
ATOM 805 N N . THR A 1 106 ? 12.045 -13.66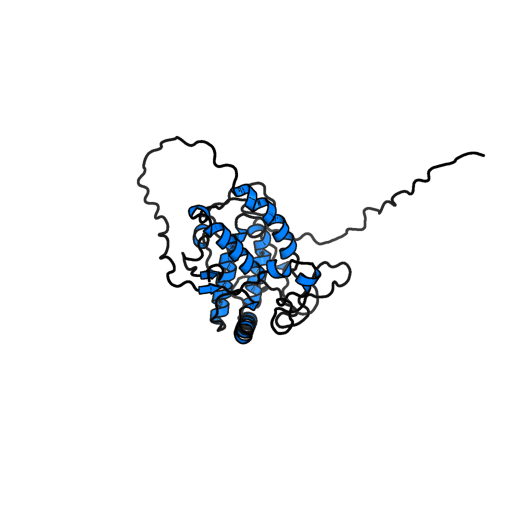0 -2.601 1.00 94.94 106 THR A N 1
ATOM 806 C CA . THR A 1 106 ? 11.561 -15.030 -2.830 1.00 94.94 106 THR A CA 1
ATOM 807 C C . THR A 1 106 ? 10.873 -15.179 -4.185 1.00 94.94 106 THR A C 1
ATOM 809 O O . THR A 1 106 ? 10.671 -16.299 -4.653 1.00 94.94 106 THR A O 1
ATOM 812 N N . LEU A 1 107 ? 10.528 -14.065 -4.842 1.00 94.50 107 LEU A N 1
ATOM 813 C CA . LEU A 1 107 ? 9.967 -14.087 -6.184 1.00 94.50 107 LEU A CA 1
ATOM 814 C C . LEU A 1 107 ? 11.030 -14.480 -7.214 1.00 94.50 107 LEU A C 1
ATOM 816 O O . LEU A 1 107 ? 12.174 -14.033 -7.160 1.00 94.50 107 LEU A O 1
ATOM 820 N N . SER A 1 108 ? 10.626 -15.267 -8.209 1.00 94.75 108 SER A N 1
ATOM 821 C CA . SER A 1 108 ? 11.450 -15.504 -9.395 1.00 94.75 108 SER A CA 1
ATOM 822 C C . SER A 1 108 ? 11.620 -14.217 -10.218 1.00 94.75 108 SER A C 1
ATOM 824 O O . SER A 1 108 ? 10.726 -13.361 -10.200 1.00 94.75 108 SER A O 1
ATOM 826 N N . PRO A 1 109 ? 12.680 -14.107 -11.041 1.00 93.12 109 PRO A N 1
ATOM 827 C CA . PRO A 1 109 ? 12.865 -12.960 -11.934 1.00 93.12 109 PRO A CA 1
ATOM 828 C C . PRO A 1 109 ? 11.637 -12.676 -12.813 1.00 93.12 109 PRO A C 1
ATOM 830 O O . PRO A 1 109 ? 11.209 -11.537 -12.945 1.00 93.12 109 PRO A O 1
ATOM 833 N N . SER A 1 110 ? 10.978 -13.724 -13.321 1.00 94.62 110 SER A N 1
ATOM 834 C CA . SER A 1 110 ? 9.761 -13.574 -14.132 1.00 94.62 110 SER A CA 1
ATOM 835 C C . SER A 1 110 ? 8.573 -12.970 -13.367 1.00 94.62 110 SER A C 1
ATOM 837 O O . SER A 1 110 ? 7.770 -12.236 -13.943 1.00 94.62 110 SER A O 1
ATOM 839 N N . GLN A 1 111 ? 8.453 -13.251 -12.064 1.00 95.25 111 GLN A N 1
ATOM 840 C CA . GLN A 1 111 ? 7.408 -12.678 -11.211 1.00 95.25 111 GLN A CA 1
ATOM 841 C C . GLN A 1 111 ? 7.714 -11.215 -10.867 1.00 95.25 111 GLN A C 1
ATOM 843 O O . GLN A 1 111 ? 6.792 -10.397 -10.840 1.00 95.25 111 GLN A O 1
ATOM 848 N N . GLN A 1 112 ? 8.989 -10.878 -10.654 1.00 93.31 112 GLN A N 1
ATOM 849 C CA . GLN A 1 112 ? 9.443 -9.496 -10.478 1.00 93.31 112 GLN A CA 1
ATOM 850 C C . GLN A 1 112 ? 9.178 -8.675 -11.751 1.00 93.31 112 GLN A C 1
ATOM 852 O O . GLN A 1 112 ? 8.528 -7.630 -11.693 1.00 93.31 112 GLN A O 1
ATOM 857 N N . ASP A 1 113 ? 9.540 -9.200 -12.924 1.00 93.12 113 ASP A N 1
ATOM 858 C CA . ASP A 1 113 ? 9.257 -8.575 -14.222 1.00 93.12 113 ASP A CA 1
ATOM 859 C C . ASP A 1 113 ? 7.756 -8.365 -14.452 1.00 93.12 113 ASP A C 1
ATOM 861 O O . ASP A 1 113 ? 7.332 -7.303 -14.922 1.00 93.12 113 ASP A O 1
ATOM 865 N N . ALA A 1 114 ? 6.926 -9.348 -14.089 1.00 95.44 114 ALA A N 1
ATOM 866 C CA . ALA A 1 114 ? 5.474 -9.227 -14.173 1.00 95.44 114 ALA A CA 1
ATOM 867 C C . ALA A 1 114 ? 4.935 -8.099 -13.277 1.00 95.44 114 ALA A C 1
ATOM 869 O O . ALA A 1 114 ? 4.046 -7.359 -13.707 1.00 95.44 114 ALA A O 1
ATOM 870 N N . PHE A 1 115 ? 5.492 -7.925 -12.071 1.00 93.94 115 PHE A N 1
ATOM 871 C CA . PHE A 1 115 ? 5.158 -6.804 -11.190 1.00 93.94 115 PHE A CA 1
ATOM 872 C C . PHE A 1 115 ? 5.510 -5.469 -11.861 1.00 93.94 115 PHE A C 1
ATOM 874 O O . PHE A 1 115 ? 4.640 -4.612 -12.027 1.00 93.94 115 PHE A O 1
ATOM 881 N N . HIS A 1 116 ? 6.751 -5.309 -12.334 1.00 91.56 116 HIS A N 1
ATOM 882 C CA . HIS A 1 116 ? 7.200 -4.082 -13.005 1.00 91.56 116 HIS A CA 1
ATOM 883 C C . HIS A 1 116 ? 6.360 -3.752 -14.242 1.00 91.56 116 HIS A C 1
ATOM 885 O O . HIS A 1 116 ? 5.972 -2.600 -14.450 1.00 91.56 116 HIS A O 1
ATOM 891 N N . LYS A 1 117 ? 6.043 -4.761 -15.061 1.00 94.06 117 LYS A N 1
ATOM 892 C CA . LYS A 1 117 ? 5.200 -4.612 -16.252 1.00 94.06 117 LYS A CA 1
ATOM 893 C C . LYS A 1 117 ? 3.806 -4.106 -15.891 1.00 94.06 117 LYS A C 1
ATOM 895 O O . LYS A 1 117 ? 3.298 -3.202 -16.555 1.00 94.06 117 LYS A O 1
ATOM 900 N N . ALA A 1 118 ? 3.198 -4.657 -14.845 1.00 95.50 118 ALA A N 1
ATOM 901 C CA . ALA A 1 118 ? 1.876 -4.238 -14.408 1.00 95.50 118 ALA A CA 1
ATOM 902 C C . ALA A 1 118 ? 1.878 -2.814 -13.845 1.00 95.50 118 ALA A C 1
ATOM 904 O O . ALA A 1 118 ? 1.001 -2.027 -14.193 1.00 95.50 118 ALA A O 1
ATOM 905 N N . VAL A 1 119 ? 2.900 -2.437 -13.070 1.00 90.88 119 VAL A N 1
ATOM 906 C CA . VAL A 1 119 ? 3.028 -1.056 -12.590 1.00 90.88 119 VAL A CA 1
ATOM 907 C C . VAL A 1 119 ? 3.208 -0.067 -13.747 1.00 90.88 119 VAL A C 1
ATOM 909 O O . VAL A 1 119 ? 2.530 0.959 -13.782 1.00 90.88 119 VAL A O 1
ATOM 912 N N . LYS A 1 120 ? 4.047 -0.387 -14.740 1.00 90.56 120 LYS A N 1
ATOM 913 C CA . LYS A 1 120 ? 4.195 0.430 -15.960 1.00 90.56 120 LYS A CA 1
ATOM 914 C C . LYS A 1 120 ? 2.888 0.529 -16.743 1.00 90.56 120 LYS A C 1
ATOM 916 O O . LYS A 1 120 ? 2.572 1.584 -17.280 1.00 90.56 120 LYS A O 1
ATOM 921 N N . CYS A 1 121 ? 2.090 -0.535 -16.773 1.00 95.50 121 CYS A N 1
ATOM 922 C CA . CYS A 1 121 ? 0.770 -0.498 -17.390 1.00 95.50 121 CYS A CA 1
ATOM 923 C C . CYS A 1 121 ? -0.174 0.510 -16.708 1.00 95.50 121 CYS A C 1
ATOM 925 O O . CYS A 1 121 ? -0.890 1.206 -17.429 1.00 95.50 121 CYS A O 1
ATOM 927 N N . LEU A 1 122 ? -0.134 0.689 -15.380 1.00 93.69 122 LEU A N 1
ATOM 928 C CA . LEU A 1 122 ? -0.944 1.714 -14.691 1.00 93.69 122 LEU A CA 1
ATOM 929 C C . LEU A 1 122 ? -0.660 3.133 -15.207 1.00 93.69 122 LEU A C 1
ATOM 931 O O . LEU A 1 122 ? -1.564 3.960 -15.273 1.00 93.69 122 LEU A O 1
ATOM 935 N N . GLN A 1 123 ? 0.572 3.401 -15.646 1.00 89.19 123 GLN A N 1
ATOM 936 C CA . GLN A 1 123 ? 0.961 4.687 -16.240 1.00 89.19 123 GLN A CA 1
ATOM 937 C C . GLN A 1 123 ? 0.380 4.907 -17.644 1.00 89.19 123 GLN A C 1
ATOM 939 O O . GLN A 1 123 ? 0.440 6.010 -18.173 1.00 89.19 123 GLN A O 1
ATOM 944 N N . THR A 1 124 ? -0.152 3.863 -18.280 1.00 93.75 124 THR A N 1
ATOM 945 C CA . THR A 1 124 ? -0.803 3.961 -19.597 1.00 93.75 124 THR A CA 1
ATOM 946 C C . THR A 1 124 ? -2.318 4.103 -19.487 1.00 93.75 124 THR A C 1
ATOM 948 O O . THR A 1 124 ? -2.983 4.425 -20.470 1.00 93.75 124 THR A O 1
ATOM 951 N N . LYS A 1 125 ? -2.884 3.846 -18.302 1.00 95.81 125 LYS A N 1
ATOM 952 C CA . LYS A 1 125 ? -4.317 3.988 -18.051 1.00 95.81 125 LYS A CA 1
ATOM 953 C C . LYS A 1 125 ? -4.621 5.450 -17.723 1.00 95.81 125 LYS A C 1
ATOM 955 O O . LYS A 1 125 ? -3.862 6.038 -16.954 1.00 95.81 125 LYS A O 1
ATOM 960 N N . PRO A 1 126 ? -5.697 6.038 -18.274 1.00 96.44 126 PRO A N 1
ATOM 961 C CA . PRO A 1 126 ? -6.096 7.392 -17.910 1.00 96.44 126 PRO A CA 1
ATOM 962 C C . PRO A 1 126 ? -6.437 7.466 -16.417 1.00 96.44 126 PRO A C 1
ATOM 964 O O . PRO A 1 126 ? -6.917 6.484 -15.846 1.00 96.44 126 PRO A O 1
ATOM 967 N N . SER A 1 127 ? -6.189 8.628 -15.809 1.00 96.06 127 SER A N 1
ATOM 968 C CA . SER A 1 127 ? -6.680 8.949 -14.463 1.00 96.06 127 SER A CA 1
ATOM 969 C C . SER A 1 127 ? -8.193 8.717 -14.369 1.00 96.06 127 SER A C 1
ATOM 971 O O . SER A 1 127 ? -8.927 8.995 -15.324 1.00 96.06 127 SER A O 1
ATOM 973 N N . ARG A 1 128 ? -8.660 8.204 -13.225 1.00 95.94 128 ARG A N 1
ATOM 974 C CA . ARG A 1 128 ? -10.088 7.980 -12.942 1.00 95.94 128 ARG A CA 1
ATOM 975 C C . ARG A 1 128 ? -10.657 8.866 -11.836 1.00 95.94 128 ARG A C 1
ATOM 977 O O . ARG A 1 128 ? -11.844 8.756 -11.539 1.00 95.94 128 ARG A O 1
ATOM 984 N N . ILE A 1 129 ? -9.842 9.730 -11.237 1.00 95.06 129 ILE A N 1
ATOM 985 C CA . ILE A 1 129 ? -10.257 10.613 -10.140 1.00 95.06 129 ILE A CA 1
ATOM 986 C C . ILE A 1 129 ? -10.458 12.051 -10.620 1.00 95.06 129 ILE A C 1
ATOM 988 O O . ILE A 1 129 ? -9.936 12.484 -11.647 1.00 95.06 129 ILE A O 1
ATOM 992 N N . GLN A 1 130 ? -11.194 12.837 -9.838 1.00 93.56 130 GLN A N 1
ATOM 993 C CA . GLN A 1 130 ? -11.371 14.262 -10.102 1.00 93.56 130 GLN A CA 1
ATOM 994 C C . GLN A 1 130 ? -10.232 15.069 -9.470 1.00 93.56 130 GLN A C 1
ATOM 996 O O . GLN A 1 130 ? -10.339 15.537 -8.343 1.00 93.56 130 GLN A O 1
ATOM 1001 N N . SER A 1 131 ? -9.138 15.260 -10.208 1.00 90.69 131 SER A N 1
ATOM 1002 C CA . SER A 1 131 ? -7.957 16.004 -9.734 1.00 90.69 131 SER A CA 1
ATOM 1003 C C . SER A 1 131 ? -7.797 17.395 -10.366 1.00 90.69 131 SER A C 1
ATOM 1005 O O . SER A 1 131 ? -6.697 17.946 -10.362 1.00 90.69 131 SER A O 1
ATOM 1007 N N . GLY A 1 132 ? -8.818 17.919 -11.056 1.00 90.31 132 GLY A N 1
ATOM 1008 C CA . GLY A 1 132 ? -8.699 19.168 -11.829 1.00 90.31 132 GLY A CA 1
ATOM 1009 C C . GLY A 1 132 ? -7.659 19.103 -12.959 1.00 90.31 132 GLY A C 1
ATOM 1010 O O . GLY A 1 132 ? -7.086 20.118 -13.336 1.00 90.31 132 GLY A O 1
ATOM 1011 N N . GLY A 1 133 ? -7.374 17.901 -13.470 1.00 87.94 133 GLY A N 1
ATOM 1012 C CA . GLY A 1 133 ? -6.368 17.675 -14.506 1.00 87.94 133 GLY A CA 1
ATOM 1013 C C . GLY A 1 133 ? -4.929 17.532 -14.001 1.00 87.94 133 GLY A C 1
ATOM 1014 O O . GLY A 1 133 ? -4.050 17.380 -14.841 1.00 87.94 133 GLY A O 1
ATOM 1015 N N . VAL A 1 134 ? -4.667 17.558 -12.687 1.00 86.25 134 VAL A N 1
ATOM 1016 C CA . VAL A 1 134 ? -3.325 17.297 -12.123 1.00 86.25 134 VAL A CA 1
ATOM 1017 C C . VAL A 1 134 ? -2.875 15.852 -12.365 1.00 86.25 134 VAL A C 1
ATOM 1019 O O . VAL A 1 134 ? -1.827 15.626 -12.965 1.00 86.25 134 VAL A O 1
ATOM 1022 N N . SER A 1 135 ? -3.680 14.877 -11.942 1.00 87.56 135 SER A N 1
ATOM 1023 C CA . SER A 1 135 ? -3.466 13.469 -12.251 1.00 87.56 135 SER A CA 1
ATOM 1024 C C . SER A 1 135 ? -3.767 13.194 -13.722 1.00 87.56 135 SER A C 1
ATOM 1026 O O . SER A 1 135 ? -4.815 13.585 -14.243 1.00 87.56 135 SER A O 1
ATOM 1028 N N . LYS A 1 136 ? -2.828 12.544 -14.414 1.00 88.88 136 LYS A N 1
ATOM 1029 C CA . LYS A 1 136 ? -2.960 12.199 -15.838 1.00 88.88 136 LYS A CA 1
ATOM 1030 C C . LYS A 1 136 ? -3.223 10.716 -16.037 1.00 88.88 136 LYS A C 1
ATOM 1032 O O . LYS A 1 136 ? -3.917 10.333 -16.981 1.00 88.88 136 LYS A O 1
ATOM 1037 N N . THR A 1 137 ? -2.676 9.886 -15.159 1.00 92.50 137 THR A N 1
ATOM 1038 C CA . THR A 1 137 ? -2.700 8.431 -15.282 1.00 92.50 137 THR A CA 1
ATOM 1039 C C . THR A 1 137 ? -3.249 7.777 -14.022 1.00 92.50 137 THR A C 1
ATOM 1041 O O . THR A 1 137 ? -3.226 8.369 -12.948 1.00 92.50 137 THR A O 1
ATOM 1044 N N . LEU A 1 138 ? -3.697 6.526 -14.123 1.00 94.56 138 LEU A N 1
ATOM 1045 C CA . LEU A 1 138 ? -4.106 5.761 -12.944 1.00 94.56 138 LEU A CA 1
ATOM 1046 C C . LEU A 1 138 ? -2.952 5.619 -11.943 1.00 94.56 138 LEU A C 1
ATOM 1048 O O . LEU A 1 138 ? -3.183 5.591 -10.745 1.00 94.56 138 LEU A O 1
ATOM 1052 N N . TYR A 1 139 ? -1.705 5.565 -12.416 1.00 89.50 139 TYR A N 1
ATOM 1053 C CA . TYR A 1 139 ? -0.533 5.605 -11.540 1.00 89.50 139 TYR A CA 1
ATOM 1054 C C . TYR A 1 139 ? -0.442 6.915 -10.744 1.00 89.50 139 TYR A C 1
ATOM 1056 O O . TYR A 1 139 ? -0.175 6.892 -9.543 1.00 89.50 139 TYR A O 1
ATOM 1064 N N . ASP A 1 140 ? -0.685 8.042 -11.412 1.00 85.19 140 ASP A N 1
ATOM 1065 C CA . ASP A 1 140 ? -0.665 9.373 -10.804 1.00 85.19 140 ASP A CA 1
ATOM 1066 C C . ASP A 1 140 ? -1.784 9.540 -9.766 1.00 85.19 140 ASP A C 1
ATOM 1068 O O . ASP A 1 140 ? -1.586 10.250 -8.783 1.00 85.19 140 ASP A O 1
ATOM 1072 N N . ASP A 1 141 ? -2.914 8.839 -9.927 1.00 92.56 141 ASP A N 1
ATOM 1073 C CA . ASP A 1 141 ? -4.026 8.879 -8.970 1.00 92.56 141 ASP A CA 1
ATOM 1074 C C . ASP A 1 141 ? -3.585 8.429 -7.574 1.00 92.56 141 ASP A C 1
ATOM 1076 O O . ASP A 1 141 ? -3.891 9.101 -6.592 1.00 92.56 141 ASP A O 1
ATOM 1080 N N . TYR A 1 142 ? -2.820 7.333 -7.481 1.00 90.44 142 TYR A N 1
ATOM 1081 C CA . TYR A 1 142 ? -2.304 6.820 -6.204 1.00 90.44 142 TYR A CA 1
ATOM 1082 C C . TYR A 1 142 ? -1.433 7.858 -5.496 1.00 90.44 142 TYR A C 1
ATOM 1084 O O . TYR A 1 142 ? -1.599 8.101 -4.302 1.00 90.44 142 TYR A O 1
ATOM 1092 N N . THR A 1 143 ? -0.532 8.495 -6.241 1.00 83.31 143 THR A N 1
ATOM 1093 C CA . THR A 1 143 ? 0.325 9.563 -5.721 1.00 83.31 14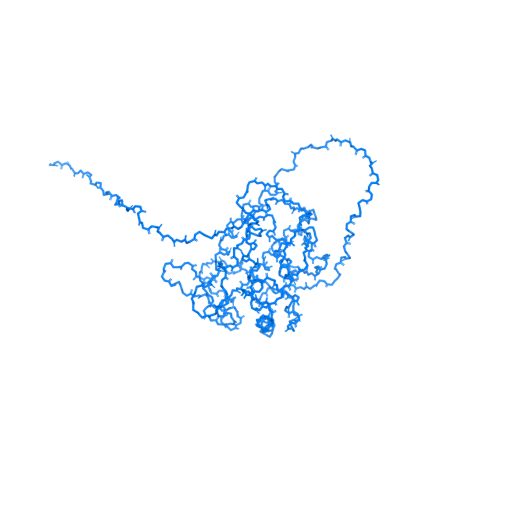3 THR A CA 1
ATOM 1094 C C . THR A 1 143 ? -0.495 10.778 -5.298 1.00 83.31 143 THR A C 1
ATOM 1096 O O . THR A 1 143 ? -0.309 11.304 -4.203 1.00 83.31 143 THR A O 1
ATOM 1099 N N . TYR A 1 144 ? -1.418 11.220 -6.152 1.00 84.56 144 TYR A N 1
ATOM 1100 C CA . TYR A 1 144 ? -2.221 12.411 -5.920 1.00 84.56 144 TYR A CA 1
ATOM 1101 C C . TYR A 1 144 ? -3.062 12.278 -4.652 1.00 84.56 144 TYR A C 1
ATOM 1103 O O . TYR A 1 144 ? -2.994 13.157 -3.795 1.00 84.56 144 TYR A O 1
ATOM 1111 N N . ILE A 1 145 ? -3.812 11.181 -4.491 1.00 89.38 145 ILE A N 1
ATOM 1112 C CA . ILE A 1 145 ? -4.669 11.027 -3.309 1.00 89.38 145 ILE A CA 1
ATOM 1113 C C . ILE A 1 145 ? -3.849 10.881 -2.028 1.00 89.38 145 ILE A C 1
ATOM 1115 O O . ILE A 1 145 ? -4.241 11.413 -0.998 1.00 89.38 145 ILE A O 1
ATOM 1119 N N . HIS A 1 146 ? -2.691 10.216 -2.089 1.00 88.06 146 HIS A N 1
ATOM 1120 C CA . HIS A 1 146 ? -1.823 10.048 -0.929 1.00 88.06 146 HIS A CA 1
ATOM 1121 C C . HIS A 1 146 ? -1.258 11.394 -0.457 1.00 88.06 146 HIS A C 1
ATOM 1123 O O . HIS A 1 146 ? -1.192 11.652 0.740 1.00 88.06 146 HIS A O 1
ATOM 1129 N N . LEU A 1 147 ? -0.883 12.275 -1.392 1.00 82.06 147 LEU A N 1
ATOM 1130 C CA . LEU A 1 147 ? -0.449 13.638 -1.075 1.00 82.06 147 LEU A CA 1
ATOM 1131 C C . LEU A 1 147 ? -1.593 14.491 -0.521 1.00 82.06 147 LEU A C 1
ATOM 1133 O O . LEU A 1 147 ? -1.401 15.239 0.431 1.00 82.06 147 LEU A O 1
ATOM 1137 N N . GLN A 1 148 ? -2.782 14.376 -1.109 1.00 84.06 148 GLN A N 1
ATOM 1138 C CA . GLN A 1 148 ? -3.952 15.155 -0.705 1.00 84.06 148 GLN A CA 1
ATOM 1139 C C . GLN A 1 148 ? -4.483 14.767 0.674 1.00 84.06 148 GLN A C 1
ATOM 1141 O O . GLN A 1 148 ? -4.930 15.631 1.424 1.00 84.06 148 GLN A O 1
ATOM 1146 N N . LEU A 1 149 ? -4.425 13.478 1.001 1.00 89.12 149 LEU A N 1
ATOM 1147 C CA . LEU A 1 149 ? -4.940 12.922 2.246 1.00 89.12 149 LEU A CA 1
ATOM 1148 C C . LEU A 1 149 ? -3.868 12.786 3.332 1.00 89.12 149 LEU A C 1
ATOM 1150 O O . LEU A 1 149 ? -4.182 12.253 4.391 1.00 89.12 149 LEU A O 1
ATOM 1154 N N . GLU A 1 150 ? -2.636 13.263 3.113 1.00 85.69 150 GLU A N 1
ATOM 1155 C CA . GLU A 1 150 ? -1.514 13.109 4.055 1.00 85.69 150 GLU A CA 1
ATOM 1156 C C . GLU A 1 150 ? -1.893 13.423 5.519 1.00 85.69 150 GLU A C 1
ATOM 1158 O O . GLU A 1 150 ? -1.690 12.531 6.354 1.00 85.69 150 GLU A O 1
ATOM 1163 N N . PRO A 1 151 ? -2.575 14.546 5.836 1.00 86.94 151 PRO A N 1
ATOM 1164 C CA . PRO A 1 151 ? -2.946 14.885 7.213 1.00 86.94 151 PRO A CA 1
ATOM 1165 C C . PRO A 1 151 ? -4.017 13.971 7.823 1.00 86.94 151 PRO A C 1
ATOM 1167 O O . PRO A 1 151 ? -4.293 14.047 9.017 1.00 86.94 151 PRO A O 1
ATOM 1170 N N . LEU A 1 152 ? -4.681 13.151 7.009 1.00 92.25 152 LEU A N 1
ATOM 1171 C CA . LEU A 1 152 ? -5.767 12.251 7.403 1.00 92.25 152 LEU A CA 1
ATOM 1172 C C . LEU A 1 152 ? -5.334 10.782 7.418 1.00 92.25 152 LEU A C 1
ATOM 1174 O O . LEU A 1 152 ? -6.124 9.922 7.807 1.00 92.25 152 LEU A O 1
ATOM 1178 N N . ILE A 1 153 ? -4.107 10.482 6.978 1.00 91.62 153 ILE A N 1
ATOM 1179 C CA . ILE A 1 153 ? -3.618 9.104 6.824 1.00 91.62 153 ILE A CA 1
ATOM 1180 C C . ILE A 1 153 ? -2.230 8.877 7.440 1.00 91.62 153 ILE A C 1
ATOM 1182 O O . ILE A 1 153 ? -1.870 7.723 7.645 1.00 91.62 153 ILE A O 1
ATOM 1186 N N . HIS A 1 154 ? -1.474 9.926 7.795 1.00 89.44 154 HIS A N 1
ATOM 1187 C CA . HIS A 1 154 ? -0.196 9.813 8.515 1.00 89.44 154 HIS A CA 1
ATOM 1188 C C . HIS A 1 154 ? -0.291 10.351 9.943 1.00 89.44 154 HIS A C 1
ATOM 1190 O O . HIS A 1 154 ? -0.956 11.348 10.209 1.00 89.44 154 HIS A O 1
ATOM 1196 N N . GLN A 1 155 ? 0.388 9.673 10.878 1.00 88.00 155 GLN A N 1
ATOM 1197 C CA . GLN A 1 155 ? 0.398 10.021 12.312 1.00 88.00 155 GLN A CA 1
ATOM 1198 C C . GLN A 1 155 ? -1.013 10.181 12.920 1.00 88.00 155 GLN A C 1
ATOM 1200 O O . GLN A 1 155 ? -1.269 11.037 13.771 1.00 88.00 155 GLN A O 1
ATOM 1205 N N . VAL A 1 156 ? -1.929 9.332 12.466 1.00 92.81 156 VAL A N 1
ATOM 1206 C CA . VAL A 1 156 ? -3.336 9.251 12.873 1.00 92.81 156 VAL A CA 1
ATOM 1207 C C . VAL A 1 156 ? -3.730 7.786 13.059 1.00 92.81 156 VAL A C 1
ATOM 1209 O O . VAL A 1 156 ? -3.012 6.881 12.625 1.00 92.81 156 VAL A O 1
ATOM 1212 N N . ALA A 1 157 ? -4.900 7.536 13.649 1.00 95.69 157 ALA A N 1
ATOM 1213 C CA . ALA A 1 157 ? -5.440 6.186 13.814 1.00 95.69 157 ALA A CA 1
ATOM 1214 C C . ALA A 1 157 ? -5.595 5.444 12.470 1.00 95.69 157 ALA A C 1
ATOM 1216 O O . ALA A 1 157 ? -5.314 4.248 12.379 1.00 95.69 157 ALA A O 1
ATOM 1217 N N . ALA A 1 158 ? -5.977 6.166 11.411 1.00 96.12 158 ALA A N 1
ATOM 1218 C CA . ALA A 1 158 ? -6.267 5.602 10.094 1.00 96.12 158 ALA A CA 1
ATOM 1219 C C . ALA A 1 158 ? -5.036 5.065 9.335 1.00 96.12 158 ALA A C 1
ATOM 1221 O O . ALA A 1 158 ? -5.217 4.409 8.310 1.00 96.12 158 ALA A O 1
ATOM 1222 N N . LEU A 1 159 ? -3.809 5.284 9.834 1.00 93.62 159 LEU A N 1
ATOM 1223 C CA . LEU A 1 159 ? -2.554 4.926 9.159 1.00 93.62 159 LEU A CA 1
ATOM 1224 C C . LEU A 1 159 ? -2.560 3.495 8.615 1.00 93.62 159 LEU A C 1
ATOM 1226 O O . LEU A 1 159 ? -2.435 3.282 7.412 1.00 93.62 159 LEU A O 1
ATOM 1230 N N . TYR A 1 160 ? -2.740 2.500 9.476 1.00 95.31 160 TYR A N 1
ATOM 1231 C CA . TYR A 1 160 ? -2.721 1.105 9.046 1.00 95.31 160 TYR A CA 1
ATOM 1232 C C . TYR A 1 160 ? -3.929 0.697 8.180 1.00 95.31 160 TYR A C 1
ATOM 1234 O O . TYR A 1 160 ? -3.712 0.170 7.083 1.00 95.31 160 TYR A O 1
ATOM 1242 N N . PRO A 1 161 ? -5.192 0.932 8.596 1.00 97.25 161 PRO A N 1
ATOM 1243 C CA . PRO A 1 161 ? -6.348 0.490 7.815 1.00 97.25 161 PRO A CA 1
ATOM 1244 C C . PRO A 1 161 ? -6.457 1.179 6.445 1.00 97.25 161 PRO A C 1
ATOM 1246 O O . PRO A 1 161 ? -6.806 0.515 5.465 1.00 97.25 161 PRO A O 1
ATOM 1249 N N . TRP A 1 162 ? -6.105 2.467 6.334 1.00 97.25 162 TRP A N 1
ATOM 1250 C CA . TRP A 1 162 ? -6.124 3.178 5.052 1.00 97.25 162 TRP A CA 1
ATOM 1251 C C . TRP A 1 162 ? -5.105 2.583 4.072 1.00 97.25 162 TRP A C 1
ATOM 1253 O O . TRP A 1 162 ? -5.469 2.186 2.961 1.00 97.25 162 TRP A O 1
ATOM 1263 N N . HIS A 1 163 ? -3.849 2.414 4.504 1.00 96.12 163 HIS A N 1
ATOM 1264 C CA . HIS A 1 163 ? -2.780 1.886 3.649 1.00 96.12 163 HIS A CA 1
ATOM 1265 C C . HIS A 1 163 ? -2.990 0.413 3.271 1.00 96.12 163 HIS A C 1
ATOM 1267 O O . HIS A 1 163 ? -2.664 0.004 2.154 1.00 96.12 163 HIS A O 1
ATOM 1273 N N . ARG A 1 164 ? -3.595 -0.391 4.155 1.00 97.25 164 ARG A N 1
ATOM 1274 C CA . ARG A 1 164 ? -4.002 -1.771 3.851 1.00 97.25 164 ARG A CA 1
ATOM 1275 C C . ARG A 1 164 ? -4.934 -1.838 2.640 1.00 97.25 164 ARG A C 1
ATOM 1277 O O . ARG A 1 164 ? -4.711 -2.623 1.708 1.00 97.25 164 ARG A O 1
ATOM 1284 N N . TYR A 1 165 ? -5.990 -1.028 2.644 1.00 97.19 165 TYR A N 1
ATOM 1285 C CA . TYR A 1 165 ? -6.943 -1.028 1.540 1.00 97.19 165 TYR A CA 1
ATOM 1286 C C . TYR A 1 165 ? -6.370 -0.350 0.294 1.00 97.19 165 TYR A C 1
ATOM 1288 O O . TYR A 1 165 ? -6.561 -0.865 -0.805 1.00 97.19 165 TYR A O 1
ATOM 1296 N N . PHE A 1 166 ? -5.564 0.703 0.453 1.00 95.62 166 PHE A N 1
ATOM 1297 C CA . PHE A 1 166 ? -4.817 1.336 -0.637 1.00 95.62 166 PHE A CA 1
ATOM 1298 C C . PHE A 1 166 ? -3.942 0.334 -1.413 1.00 95.62 166 PHE A C 1
ATOM 1300 O O . PHE A 1 166 ? -4.017 0.263 -2.643 1.00 95.62 166 PHE A O 1
ATOM 1307 N N . ASN A 1 167 ? -3.189 -0.519 -0.706 1.00 94.19 167 ASN A N 1
ATOM 1308 C CA . ASN A 1 167 ? -2.406 -1.597 -1.321 1.00 94.19 167 ASN A CA 1
ATOM 1309 C C . ASN A 1 167 ? -3.296 -2.591 -2.081 1.00 94.19 167 ASN A C 1
ATOM 1311 O O . ASN A 1 167 ? -2.947 -3.038 -3.172 1.00 94.19 167 ASN A O 1
ATOM 1315 N N . SER A 1 168 ? -4.467 -2.914 -1.529 1.00 95.31 168 SER A N 1
ATOM 1316 C CA . SER A 1 168 ? -5.415 -3.857 -2.135 1.00 95.31 168 SER A CA 1
ATOM 1317 C C . SER A 1 168 ? -6.098 -3.283 -3.384 1.00 95.31 168 SER A C 1
ATOM 1319 O O . SER A 1 168 ? -6.296 -4.002 -4.364 1.00 95.31 168 SER A O 1
ATOM 1321 N N . LEU A 1 169 ? -6.402 -1.980 -3.398 1.00 96.00 169 LEU A N 1
ATOM 1322 C CA . LEU A 1 169 ? -6.860 -1.273 -4.596 1.00 96.00 169 LEU A CA 1
ATOM 1323 C C . LEU A 1 169 ? -5.791 -1.328 -5.688 1.00 96.00 169 LEU A C 1
ATOM 1325 O O . LEU A 1 169 ? -6.100 -1.651 -6.833 1.00 96.00 169 LEU A O 1
ATOM 1329 N N . ARG A 1 170 ? -4.528 -1.054 -5.332 1.00 94.19 170 ARG A N 1
ATOM 1330 C CA . ARG A 1 170 ? -3.407 -1.106 -6.280 1.00 94.19 170 ARG A CA 1
ATOM 1331 C C . ARG A 1 170 ? -3.218 -2.495 -6.861 1.00 94.19 170 ARG A C 1
ATOM 1333 O O . ARG A 1 170 ? -3.056 -2.632 -8.068 1.00 94.19 170 ARG A O 1
ATOM 1340 N N . GLU A 1 171 ? -3.276 -3.520 -6.019 1.00 94.88 171 GLU A N 1
ATOM 1341 C CA . GLU A 1 171 ? -3.205 -4.915 -6.447 1.00 94.88 171 GLU A CA 1
ATOM 1342 C C . GLU A 1 171 ? -4.313 -5.244 -7.458 1.00 94.88 171 GLU A C 1
ATOM 1344 O O . GLU A 1 171 ? -4.027 -5.800 -8.518 1.00 94.88 171 GLU A O 1
ATOM 1349 N N . LYS A 1 172 ? -5.556 -4.826 -7.193 1.00 96.06 172 LYS A N 1
ATOM 1350 C CA . LYS A 1 172 ? -6.690 -5.018 -8.110 1.00 96.06 172 LYS A CA 1
ATOM 1351 C C . LYS A 1 172 ? -6.482 -4.323 -9.459 1.00 96.06 172 LYS A C 1
ATOM 1353 O O . LYS A 1 172 ? -6.750 -4.910 -10.507 1.00 96.06 172 LYS A O 1
ATOM 1358 N N . ASP A 1 173 ? -5.972 -3.097 -9.461 1.00 97.25 173 ASP A N 1
ATOM 1359 C CA . ASP A 1 173 ? -5.677 -2.386 -10.707 1.00 97.25 173 ASP A CA 1
ATOM 1360 C C . ASP A 1 173 ? -4.490 -3.012 -11.461 1.00 97.25 173 ASP A C 1
ATOM 1362 O O . ASP A 1 173 ? -4.501 -3.104 -12.690 1.00 97.25 173 ASP A O 1
ATOM 1366 N N . MET A 1 174 ? -3.489 -3.533 -10.745 1.00 96.81 174 MET A N 1
ATOM 1367 C CA . MET A 1 174 ? -2.395 -4.304 -11.344 1.00 96.81 174 MET A CA 1
ATOM 1368 C C . MET A 1 174 ? -2.887 -5.621 -11.955 1.00 96.81 174 MET A C 1
ATOM 1370 O O . MET A 1 174 ? -2.397 -6.016 -13.016 1.00 96.81 174 MET A O 1
ATOM 1374 N N . GLN A 1 175 ? -3.889 -6.273 -11.357 1.00 97.38 175 GLN A N 1
ATOM 1375 C CA . GLN A 1 175 ? -4.541 -7.450 -11.941 1.00 97.38 175 GLN A CA 1
ATOM 1376 C C . GLN A 1 175 ? -5.223 -7.115 -13.272 1.00 97.38 175 GLN A C 1
ATOM 1378 O O . GLN A 1 175 ? -5.074 -7.861 -14.241 1.00 97.38 175 GLN A O 1
ATOM 1383 N N . ALA A 1 176 ? -5.870 -5.949 -13.383 1.00 97.06 176 ALA A N 1
ATOM 1384 C CA . ALA A 1 176 ? -6.404 -5.453 -14.658 1.00 97.06 176 ALA A CA 1
ATOM 1385 C C . ALA A 1 176 ? -5.307 -5.145 -15.704 1.00 97.06 176 ALA A C 1
ATOM 1387 O O . ALA A 1 176 ? -5.582 -5.056 -16.902 1.00 97.06 176 ALA A O 1
ATOM 1388 N N . CYS A 1 177 ? -4.054 -5.023 -15.262 1.00 97.56 177 CYS A N 1
ATOM 1389 C CA . CYS A 1 177 ? -2.854 -4.928 -16.090 1.00 97.56 177 CYS A CA 1
ATOM 1390 C C . CYS A 1 177 ? -2.154 -6.283 -16.330 1.00 97.56 177 CYS A C 1
ATOM 1392 O O . CYS A 1 177 ? -1.044 -6.318 -16.865 1.00 97.56 177 CYS A O 1
ATOM 1394 N N . GLY A 1 178 ? -2.796 -7.401 -15.975 1.00 97.19 178 GLY A N 1
ATOM 1395 C CA . GLY A 1 178 ? -2.300 -8.758 -16.212 1.00 97.19 178 GLY A CA 1
ATOM 1396 C C . GLY A 1 178 ? -1.363 -9.300 -15.130 1.00 97.19 178 GLY A C 1
ATOM 1397 O O . GLY A 1 178 ? -0.738 -10.337 -15.347 1.00 97.19 178 GLY A O 1
ATOM 1398 N N . TYR A 1 179 ? -1.244 -8.631 -13.978 1.00 97.25 179 TYR A N 1
ATOM 1399 C CA . TYR A 1 179 ? -0.521 -9.177 -12.829 1.00 97.25 179 TYR A CA 1
ATOM 1400 C C . TYR A 1 179 ? -1.337 -10.281 -12.157 1.00 97.25 179 TYR A C 1
ATOM 1402 O O . TYR A 1 179 ? -2.467 -10.051 -11.739 1.00 97.25 179 TYR A O 1
ATOM 1410 N N . THR A 1 180 ? -0.780 -11.483 -12.034 1.00 95.75 180 THR A N 1
ATOM 1411 C CA . THR A 1 180 ? -1.505 -12.630 -11.456 1.00 95.75 180 THR A CA 1
ATOM 1412 C C . THR A 1 180 ? -0.989 -13.057 -10.089 1.00 95.75 180 THR A C 1
ATOM 1414 O O . THR A 1 180 ? -1.562 -13.955 -9.477 1.00 95.75 180 THR A O 1
ATOM 1417 N N . GLN A 1 181 ? 0.112 -12.465 -9.629 1.00 94.62 181 GLN A N 1
ATOM 1418 C CA . GLN A 1 181 ? 0.689 -12.793 -8.332 1.00 94.62 181 GLN A CA 1
ATOM 1419 C C . GLN A 1 181 ? 0.073 -11.901 -7.242 1.00 94.62 181 GLN A C 1
ATOM 1421 O O . GLN A 1 181 ? -0.397 -10.804 -7.551 1.00 94.62 181 GLN A O 1
ATOM 1426 N N . PRO A 1 182 ? 0.076 -12.336 -5.973 1.00 94.31 182 PRO A N 1
ATOM 1427 C CA . PRO A 1 182 ? -0.277 -11.469 -4.854 1.00 94.31 182 PRO A CA 1
ATOM 1428 C C . PRO A 1 182 ? 0.737 -10.332 -4.683 1.00 94.31 182 PRO A C 1
ATOM 1430 O O . PRO A 1 182 ? 1.908 -10.483 -5.036 1.00 94.31 182 PRO A O 1
ATOM 1433 N N . HIS A 1 183 ? 0.311 -9.204 -4.111 1.00 92.31 183 HIS A N 1
ATOM 1434 C CA . HIS A 1 183 ? 1.203 -8.062 -3.880 1.00 92.31 183 HIS A CA 1
ATOM 1435 C C . HIS A 1 183 ? 2.414 -8.460 -3.004 1.00 92.31 183 HIS A C 1
ATOM 1437 O O . HIS A 1 183 ? 2.213 -8.951 -1.892 1.00 92.31 183 HIS A O 1
ATOM 1443 N N . PRO A 1 184 ? 3.668 -8.239 -3.441 1.00 94.81 184 PRO A N 1
ATOM 1444 C CA . PRO A 1 184 ? 4.838 -8.584 -2.645 1.00 94.81 184 PRO A CA 1
ATOM 1445 C C . PRO A 1 184 ? 5.098 -7.558 -1.544 1.00 94.81 184 PRO A C 1
ATOM 1447 O O . PRO A 1 184 ? 4.578 -6.440 -1.576 1.00 94.81 184 PRO A O 1
ATOM 1450 N N . TYR A 1 185 ? 5.947 -7.915 -0.588 1.00 93.06 185 TYR A N 1
ATOM 1451 C CA . TYR A 1 185 ? 6.450 -6.990 0.425 1.00 93.06 185 TYR A CA 1
ATOM 1452 C C . TYR A 1 185 ? 7.980 -7.003 0.471 1.00 93.06 185 TYR A C 1
ATOM 1454 O O . TYR A 1 185 ? 8.619 -7.960 0.041 1.00 93.06 185 TYR A O 1
ATOM 1462 N N . TRP A 1 186 ? 8.578 -5.931 0.987 1.00 92.50 186 TRP A N 1
ATOM 1463 C CA . TRP A 1 186 ? 10.018 -5.862 1.238 1.00 92.50 186 TRP A CA 1
ATOM 1464 C C . TRP A 1 186 ? 10.282 -5.937 2.737 1.00 92.50 186 TRP A C 1
ATOM 1466 O O . TRP A 1 186 ? 9.910 -5.022 3.472 1.00 92.50 186 TRP A O 1
ATOM 1476 N N . ASP A 1 187 ? 10.944 -7.002 3.190 1.00 91.88 187 ASP A N 1
ATOM 1477 C CA . ASP A 1 187 ? 11.372 -7.103 4.584 1.00 91.88 187 ASP A CA 1
ATOM 1478 C C . ASP A 1 187 ? 12.675 -6.330 4.818 1.00 91.88 187 ASP A C 1
ATOM 1480 O O . ASP A 1 187 ? 13.777 -6.890 4.762 1.00 91.88 187 ASP A O 1
ATOM 1484 N N . TRP A 1 188 ? 12.532 -5.033 5.096 1.00 86.19 188 TRP A N 1
ATOM 1485 C CA . TRP A 1 188 ? 13.648 -4.129 5.379 1.00 86.19 188 TRP A CA 1
ATOM 1486 C C . TRP A 1 188 ? 14.423 -4.501 6.649 1.00 86.19 188 TRP A C 1
ATOM 1488 O O . TRP A 1 188 ? 15.580 -4.105 6.784 1.00 86.19 188 TRP A O 1
ATOM 1498 N N . THR A 1 189 ? 13.856 -5.304 7.560 1.00 87.31 189 THR A N 1
ATOM 1499 C CA . THR A 1 189 ? 14.577 -5.735 8.773 1.00 87.31 189 THR A CA 1
ATOM 1500 C C . THR A 1 189 ? 15.797 -6.597 8.439 1.00 87.31 189 THR A C 1
ATOM 1502 O O . THR A 1 189 ? 16.792 -6.570 9.161 1.00 87.31 189 THR A O 1
ATOM 1505 N N . ARG A 1 190 ? 15.767 -7.290 7.293 1.00 90.19 190 ARG A N 1
ATOM 1506 C CA . ARG A 1 190 ? 16.878 -8.110 6.789 1.00 90.19 190 ARG A CA 1
ATOM 1507 C C . ARG A 1 190 ? 18.041 -7.281 6.239 1.00 90.19 190 ARG A C 1
ATOM 1509 O O . ARG A 1 190 ? 19.147 -7.800 6.135 1.00 90.19 190 ARG A O 1
ATOM 1516 N N . ASP A 1 191 ? 17.802 -6.009 5.928 1.00 85.50 191 ASP A N 1
ATOM 1517 C CA . ASP A 1 191 ? 18.793 -5.104 5.340 1.00 85.50 191 ASP A CA 1
ATOM 1518 C C . ASP A 1 191 ? 19.254 -4.022 6.344 1.00 85.50 191 ASP A C 1
ATOM 1520 O O . ASP A 1 191 ? 20.119 -3.201 6.048 1.00 85.50 191 ASP A O 1
ATOM 1524 N N . ALA A 1 192 ? 18.720 -4.038 7.571 1.00 84.06 192 ALA A N 1
ATOM 1525 C CA . ALA A 1 192 ? 18.925 -3.006 8.590 1.00 84.06 192 ALA A CA 1
ATOM 1526 C C . ALA A 1 192 ? 20.222 -3.149 9.416 1.00 84.06 192 ALA A C 1
ATOM 1528 O O . ALA A 1 192 ? 20.441 -2.384 10.353 1.00 84.06 192 ALA A O 1
ATOM 1529 N N . ALA A 1 193 ? 21.102 -4.105 9.089 1.00 85.94 193 ALA A N 1
ATOM 1530 C CA . ALA A 1 193 ? 22.323 -4.367 9.864 1.00 85.94 193 ALA A CA 1
ATOM 1531 C C . ALA A 1 193 ? 23.307 -3.178 9.884 1.00 85.94 193 ALA A C 1
ATOM 1533 O O . ALA A 1 193 ? 24.081 -3.014 10.824 1.00 85.94 193 ALA A O 1
ATOM 1534 N N . SER A 1 194 ? 23.301 -2.351 8.837 1.00 82.81 194 SER A N 1
ATOM 1535 C CA . SER A 1 194 ? 24.028 -1.081 8.783 1.00 82.81 194 SER A CA 1
ATOM 1536 C C . SER A 1 194 ? 23.438 -0.182 7.699 1.00 82.81 194 SER A C 1
ATOM 1538 O O . SER A 1 194 ? 22.796 -0.668 6.769 1.00 82.81 194 SER A O 1
ATOM 1540 N N . ALA A 1 195 ? 23.735 1.120 7.740 1.00 74.62 195 ALA A N 1
ATOM 1541 C CA . ALA A 1 195 ? 23.365 2.034 6.656 1.00 74.62 195 ALA A CA 1
ATOM 1542 C C . ALA A 1 195 ? 23.940 1.599 5.291 1.00 74.62 195 ALA A C 1
ATOM 1544 O O . ALA A 1 195 ? 23.336 1.851 4.252 1.00 74.62 195 ALA A O 1
ATOM 1545 N N . SER A 1 196 ? 25.102 0.934 5.286 1.00 78.56 196 SER A N 1
ATOM 1546 C CA . SER A 1 196 ? 25.696 0.369 4.070 1.00 78.56 196 SER A CA 1
ATOM 1547 C C . SER A 1 196 ? 24.900 -0.835 3.557 1.00 78.56 196 SER A C 1
ATOM 1549 O O . SER A 1 196 ? 24.572 -0.889 2.376 1.00 78.56 196 SER A O 1
ATOM 1551 N N . ALA A 1 197 ? 24.535 -1.765 4.446 1.00 81.38 197 ALA A N 1
ATOM 1552 C CA . ALA A 1 197 ? 23.709 -2.921 4.097 1.00 81.38 197 ALA A CA 1
ATOM 1553 C C . ALA A 1 197 ? 22.344 -2.486 3.547 1.00 81.38 197 ALA A C 1
ATOM 1555 O O . ALA A 1 197 ? 21.920 -2.991 2.514 1.00 81.38 197 ALA A O 1
ATOM 1556 N N . PHE A 1 198 ? 21.724 -1.483 4.172 1.00 80.75 198 PHE A N 1
ATOM 1557 C CA . PHE A 1 198 ? 20.445 -0.942 3.729 1.00 80.75 198 PHE A CA 1
ATOM 1558 C C . PHE A 1 198 ? 20.547 -0.332 2.328 1.00 80.75 198 PHE A C 1
ATOM 1560 O O . PHE A 1 198 ? 19.760 -0.672 1.454 1.00 80.75 198 PHE A O 1
ATOM 1567 N N . ARG A 1 199 ? 21.558 0.513 2.068 1.00 77.38 199 ARG A N 1
ATOM 1568 C CA . ARG A 1 199 ? 21.778 1.106 0.733 1.00 77.38 199 ARG A CA 1
ATOM 1569 C C . ARG A 1 199 ? 22.066 0.072 -0.356 1.00 77.38 199 ARG A C 1
ATOM 1571 O O . ARG A 1 199 ? 21.741 0.319 -1.510 1.00 77.38 199 ARG A O 1
ATOM 1578 N N . ASN A 1 200 ? 22.655 -1.062 0.012 1.00 82.56 200 ASN A N 1
ATOM 1579 C CA . ASN A 1 200 ? 22.978 -2.158 -0.901 1.00 82.56 200 ASN A CA 1
ATOM 1580 C C . ASN A 1 200 ? 21.901 -3.256 -0.923 1.00 82.56 200 ASN A C 1
ATOM 1582 O O . ASN A 1 200 ? 22.139 -4.335 -1.468 1.00 82.56 200 ASN A O 1
ATOM 1586 N N . ALA A 1 201 ? 20.734 -3.020 -0.316 1.00 86.12 201 ALA A N 1
ATOM 1587 C CA . ALA A 1 201 ? 19.638 -3.973 -0.337 1.00 86.12 201 ALA A CA 1
ATOM 1588 C C . ALA A 1 201 ? 19.228 -4.278 -1.783 1.00 86.12 201 ALA A C 1
ATOM 1590 O O . ALA A 1 201 ? 19.085 -3.374 -2.603 1.00 86.12 201 ALA A O 1
ATOM 1591 N N . SER A 1 202 ? 18.956 -5.551 -2.079 1.00 89.38 202 SER A N 1
ATOM 1592 C CA . SER A 1 202 ? 18.531 -6.003 -3.420 1.00 89.38 202 SER A CA 1
ATOM 1593 C C . SER A 1 202 ? 17.287 -5.285 -3.963 1.00 89.38 202 SER A C 1
ATOM 1595 O O . SER A 1 202 ? 17.071 -5.249 -5.169 1.00 89.38 202 SER A O 1
ATOM 1597 N N . ILE A 1 203 ? 16.483 -4.669 -3.087 1.00 85.81 203 ILE A N 1
ATOM 1598 C CA . ILE A 1 203 ? 15.345 -3.842 -3.490 1.00 85.81 203 ILE A CA 1
ATOM 1599 C C . ILE A 1 203 ? 15.779 -2.624 -4.319 1.00 85.81 203 ILE A C 1
ATOM 1601 O O . ILE A 1 203 ? 14.991 -2.132 -5.114 1.00 85.81 203 ILE A O 1
ATOM 1605 N N . PHE A 1 204 ? 17.019 -2.155 -4.161 1.00 85.19 204 PHE A N 1
ATOM 1606 C CA . PHE A 1 204 ? 17.595 -1.015 -4.876 1.00 85.19 204 PHE A CA 1
ATOM 1607 C C . PHE A 1 204 ? 18.401 -1.429 -6.118 1.00 85.19 204 PHE A C 1
ATOM 1609 O O . PHE A 1 204 ? 19.065 -0.593 -6.739 1.00 85.19 204 PHE A O 1
ATOM 1616 N N . ASP A 1 205 ? 18.356 -2.713 -6.493 1.00 85.69 205 ASP A N 1
ATOM 1617 C CA . ASP A 1 205 ? 18.971 -3.203 -7.722 1.00 85.69 205 ASP A CA 1
ATOM 1618 C C . ASP A 1 205 ? 18.293 -2.564 -8.958 1.00 85.69 205 ASP A C 1
ATOM 1620 O O . ASP A 1 205 ? 17.061 -2.460 -9.007 1.00 85.69 205 ASP A O 1
ATOM 1624 N N . PRO A 1 206 ? 19.064 -2.105 -9.960 1.00 83.25 206 PRO A N 1
ATOM 1625 C CA . PRO A 1 206 ? 18.526 -1.425 -11.138 1.00 83.25 206 PRO A CA 1
ATOM 1626 C C . PRO A 1 206 ? 17.856 -2.347 -12.162 1.00 83.25 206 PRO A C 1
ATOM 1628 O O . PRO A 1 206 ? 17.232 -1.846 -13.094 1.00 83.25 206 PRO A O 1
ATOM 1631 N N . ILE A 1 207 ? 18.000 -3.666 -12.046 1.00 81.19 207 ILE A N 1
ATOM 1632 C CA . ILE A 1 207 ? 17.457 -4.637 -13.002 1.00 81.19 207 ILE A CA 1
ATOM 1633 C C . ILE A 1 207 ? 16.312 -5.417 -12.357 1.00 81.19 207 ILE A C 1
ATOM 1635 O O . ILE A 1 207 ? 15.200 -5.417 -12.877 1.00 81.19 207 ILE A O 1
ATOM 1639 N N . HIS A 1 208 ? 16.589 -6.052 -11.221 1.00 83.00 208 HIS A N 1
ATOM 1640 C CA . HIS A 1 208 ? 15.681 -6.953 -10.505 1.00 83.00 208 HIS A CA 1
ATOM 1641 C C . HIS A 1 208 ? 15.042 -6.310 -9.269 1.00 83.00 208 HIS A C 1
ATOM 1643 O O . HIS A 1 208 ? 14.311 -6.962 -8.525 1.00 83.00 208 HIS A O 1
ATOM 1649 N N . GLY A 1 209 ? 15.348 -5.042 -9.012 1.00 85.31 209 GLY A N 1
ATOM 1650 C CA . GLY A 1 209 ? 14.768 -4.253 -7.940 1.00 85.31 209 GLY A CA 1
ATOM 1651 C C . GLY A 1 209 ? 14.012 -3.046 -8.480 1.00 85.31 209 GLY A C 1
ATOM 1652 O O . GLY A 1 209 ? 13.444 -3.032 -9.572 1.00 85.31 209 GLY A O 1
ATOM 1653 N N . PHE A 1 210 ? 13.986 -2.002 -7.670 1.00 85.31 210 PHE A N 1
ATOM 1654 C CA . PHE A 1 210 ? 13.222 -0.791 -7.911 1.00 85.31 210 PHE A CA 1
ATOM 1655 C C . PHE A 1 210 ? 14.085 0.358 -8.416 1.00 85.31 210 PHE A C 1
ATOM 1657 O O . PHE A 1 210 ? 13.552 1.428 -8.691 1.00 85.31 210 PHE A O 1
ATOM 1664 N N . GLY A 1 211 ? 15.381 0.121 -8.607 1.00 79.44 211 GLY A N 1
ATOM 1665 C CA . GLY A 1 211 ? 16.341 1.163 -8.917 1.00 79.44 211 GLY A CA 1
ATOM 1666 C C . GLY A 1 211 ? 17.008 1.738 -7.678 1.00 79.44 211 GLY A C 1
ATOM 1667 O O . GLY A 1 211 ? 16.500 1.685 -6.556 1.00 79.44 211 GLY A O 1
ATOM 1668 N N . SER A 1 212 ? 18.197 2.268 -7.908 1.00 73.50 212 SER A N 1
ATOM 1669 C CA . SER A 1 212 ? 19.084 2.765 -6.879 1.00 73.50 212 SER A CA 1
ATOM 1670 C C . SER A 1 212 ? 18.725 4.197 -6.488 1.00 73.50 212 SER A C 1
ATOM 1672 O O . SER A 1 212 ? 18.338 4.995 -7.353 1.00 73.50 212 SER A O 1
ATOM 1674 N N . PRO A 1 213 ? 18.882 4.536 -5.198 1.00 67.62 213 PRO A N 1
ATOM 1675 C CA . PRO A 1 213 ? 18.758 5.903 -4.737 1.00 67.62 213 PRO A CA 1
ATOM 1676 C C . PRO A 1 213 ? 19.792 6.811 -5.408 1.00 67.62 213 PRO A C 1
ATOM 1678 O O . PRO A 1 213 ? 20.927 6.399 -5.660 1.00 67.62 213 PRO A O 1
ATOM 1681 N N . SER A 1 214 ? 19.412 8.063 -5.626 1.00 63.06 214 SER A N 1
ATOM 1682 C CA . SER A 1 214 ? 20.291 9.110 -6.104 1.00 63.06 214 SER A CA 1
ATOM 1683 C C . SER A 1 214 ? 21.357 9.434 -5.073 1.00 63.06 214 SER A C 1
ATOM 1685 O O . SER A 1 214 ? 21.115 9.380 -3.862 1.00 63.06 214 SER A O 1
ATOM 1687 N N . ALA A 1 215 ? 22.547 9.813 -5.540 1.00 58.19 215 ALA A N 1
ATOM 1688 C CA . ALA A 1 215 ? 23.491 10.478 -4.654 1.00 58.19 215 ALA A CA 1
ATOM 1689 C C . ALA A 1 215 ? 22.842 11.782 -4.138 1.00 58.19 215 ALA A C 1
ATOM 1691 O O . ALA A 1 215 ? 22.118 12.433 -4.897 1.00 58.19 215 ALA A O 1
ATOM 1692 N N . PRO A 1 216 ? 23.061 12.182 -2.873 1.00 53.75 216 PRO A N 1
ATOM 1693 C CA . PRO A 1 216 ? 22.587 13.476 -2.396 1.00 53.75 216 PRO A CA 1
ATOM 1694 C C . PRO A 1 216 ? 23.185 14.595 -3.262 1.00 53.75 216 PRO A C 1
ATOM 1696 O O . PRO A 1 216 ? 24.406 14.760 -3.301 1.00 53.75 216 PRO A O 1
ATOM 1699 N N . GLU A 1 217 ? 22.352 15.361 -3.970 1.00 40.69 217 GLU A N 1
ATOM 1700 C CA . GLU A 1 217 ? 22.797 16.582 -4.648 1.00 40.69 217 GLU A CA 1
ATOM 1701 C C . GLU A 1 217 ? 22.693 17.770 -3.676 1.00 40.69 217 GLU A C 1
ATOM 1703 O O . GLU A 1 217 ? 21.603 18.193 -3.274 1.00 40.69 217 GLU A O 1
ATOM 1708 N N . GLY A 1 218 ? 23.841 18.337 -3.294 1.00 51.88 218 GLY A N 1
ATOM 1709 C CA . GLY A 1 218 ? 23.909 19.528 -2.439 1.00 51.88 218 GLY A CA 1
ATOM 1710 C C . GLY A 1 218 ? 23.357 19.309 -1.022 1.00 51.88 218 GLY A C 1
ATOM 1711 O O . GLY A 1 218 ? 23.580 18.270 -0.414 1.00 51.88 218 GLY A O 1
ATOM 1712 N N . ASN A 1 219 ? 22.645 20.306 -0.481 1.00 41.31 219 ASN A N 1
ATOM 1713 C CA . ASN A 1 219 ? 22.028 20.261 0.858 1.00 41.31 219 ASN A CA 1
ATOM 1714 C C . ASN A 1 219 ? 20.606 19.655 0.845 1.00 41.31 219 ASN A C 1
ATOM 1716 O O . ASN A 1 219 ? 19.787 19.954 1.714 1.00 41.31 219 ASN A O 1
ATOM 1720 N N . THR A 1 220 ? 20.259 18.873 -0.183 1.00 44.09 220 THR A N 1
ATOM 1721 C CA . THR A 1 220 ? 18.929 18.263 -0.286 1.00 44.09 220 THR A CA 1
ATOM 1722 C C . THR A 1 220 ? 18.949 16.854 0.310 1.00 44.09 220 THR A C 1
ATOM 1724 O O . THR A 1 220 ? 19.776 16.021 -0.043 1.00 44.09 220 THR A O 1
ATOM 1727 N N . THR A 1 221 ? 18.021 16.565 1.226 1.00 45.31 221 THR A N 1
ATOM 1728 C CA . THR A 1 221 ? 17.794 15.221 1.806 1.00 45.31 221 THR A CA 1
ATOM 1729 C C . THR A 1 221 ? 16.902 14.343 0.919 1.00 45.31 221 THR A C 1
ATOM 1731 O O . THR A 1 221 ? 16.351 13.330 1.345 1.00 45.31 221 THR A O 1
ATOM 1734 N N . VAL A 1 222 ? 16.699 14.770 -0.324 1.00 43.88 222 VAL A N 1
ATOM 1735 C CA . VAL A 1 222 ? 15.668 14.280 -1.229 1.00 43.88 222 VAL A CA 1
ATOM 1736 C C . VAL A 1 222 ? 16.325 13.270 -2.170 1.00 43.88 222 VAL A C 1
ATOM 1738 O O . VAL A 1 222 ? 17.025 13.640 -3.104 1.00 43.88 222 VAL A O 1
ATOM 1741 N N . VAL A 1 223 ? 16.141 11.984 -1.865 1.00 56.25 223 VAL A N 1
ATOM 1742 C CA . VAL A 1 223 ? 16.773 10.853 -2.565 1.00 56.25 223 VAL A CA 1
ATOM 1743 C C . VAL A 1 223 ? 15.798 10.263 -3.586 1.00 56.25 223 VAL A C 1
ATOM 1745 O O . VAL A 1 223 ? 14.772 9.707 -3.191 1.00 56.25 223 VAL A O 1
ATOM 1748 N N . CYS A 1 224 ? 16.087 10.410 -4.881 1.00 60.88 224 CYS A N 1
ATOM 1749 C CA . CYS A 1 224 ? 15.268 9.900 -5.993 1.00 60.88 224 CYS A CA 1
ATOM 1750 C C . CYS A 1 224 ? 15.677 8.495 -6.404 1.00 60.88 224 CYS A C 1
ATOM 1752 O O . CYS A 1 224 ? 16.767 8.054 -6.083 1.00 60.88 224 CYS A O 1
ATOM 1754 N N . VAL A 1 225 ? 14.821 7.795 -7.148 1.00 66.31 225 VAL A N 1
ATOM 1755 C CA . VAL A 1 225 ? 15.270 6.630 -7.913 1.00 66.31 225 VAL A CA 1
ATOM 1756 C C . VAL A 1 225 ? 15.907 7.141 -9.205 1.00 66.31 225 VAL A C 1
ATOM 1758 O O . VAL A 1 225 ? 15.216 7.732 -10.040 1.00 66.31 225 VAL A O 1
ATOM 1761 N N . ASP A 1 226 ? 17.212 6.924 -9.360 1.00 67.94 226 ASP A N 1
ATOM 1762 C CA . ASP A 1 226 ? 17.997 7.454 -10.487 1.00 67.94 226 ASP A CA 1
ATOM 1763 C C . ASP A 1 226 ? 18.030 6.525 -11.700 1.00 67.94 226 ASP A C 1
ATOM 1765 O O . ASP A 1 226 ? 18.280 6.957 -12.826 1.00 67.94 226 ASP A O 1
ATOM 1769 N N . ASN A 1 227 ? 17.798 5.232 -11.492 1.00 63.72 227 ASN A N 1
ATOM 1770 C CA . ASN A 1 227 ? 17.946 4.215 -12.524 1.00 63.72 227 ASN A CA 1
ATOM 1771 C C . ASN A 1 227 ? 16.880 3.113 -12.391 1.00 63.72 227 ASN A C 1
ATOM 1773 O O . ASN A 1 227 ? 16.003 3.155 -11.532 1.00 63.72 227 ASN A O 1
ATOM 1777 N N . GLY A 1 228 ? 16.936 2.127 -13.281 1.00 67.38 228 GLY A N 1
ATOM 1778 C CA . GLY A 1 228 ? 16.056 0.966 -13.230 1.00 67.38 228 GLY A CA 1
ATOM 1779 C C . GLY A 1 228 ? 14.594 1.244 -13.600 1.00 67.38 228 GLY A C 1
ATOM 1780 O O . GLY A 1 228 ? 14.281 2.270 -14.215 1.00 67.38 228 GLY A O 1
ATOM 1781 N N . PRO A 1 229 ? 13.672 0.312 -13.287 1.00 66.50 229 PRO A N 1
ATOM 1782 C CA . PRO A 1 229 ? 12.300 0.349 -13.793 1.00 66.50 229 PRO A CA 1
ATOM 1783 C C . PRO A 1 229 ? 11.488 1.561 -13.327 1.00 66.50 229 PRO A C 1
ATOM 1785 O O . PRO A 1 229 ? 10.459 1.843 -13.947 1.00 66.50 229 PRO A O 1
ATOM 1788 N N . TYR A 1 230 ? 11.949 2.241 -12.268 1.00 72.31 230 TYR A N 1
ATOM 1789 C CA . TYR A 1 230 ? 11.268 3.362 -11.626 1.00 72.31 230 TYR A CA 1
ATOM 1790 C C . TYR A 1 230 ? 12.077 4.670 -11.610 1.00 72.31 230 TYR A C 1
ATOM 1792 O O . TYR A 1 230 ? 11.733 5.578 -10.852 1.00 72.31 230 TYR A O 1
ATOM 1800 N N . ALA A 1 231 ? 13.084 4.819 -12.476 1.00 61.41 231 ALA A N 1
ATOM 1801 C CA . ALA A 1 231 ? 13.780 6.094 -12.643 1.00 61.41 231 ALA A CA 1
ATOM 1802 C C . ALA A 1 231 ? 12.788 7.244 -12.918 1.00 61.41 231 ALA A C 1
ATOM 1804 O O . ALA A 1 231 ? 12.023 7.192 -13.884 1.00 61.41 231 ALA A O 1
ATOM 1805 N N . GLY A 1 232 ? 12.793 8.272 -12.061 1.00 57.03 232 GLY A N 1
ATOM 1806 C CA . GLY A 1 232 ? 11.873 9.414 -12.155 1.00 57.03 232 GLY A CA 1
ATOM 1807 C C . GLY A 1 232 ? 10.439 9.165 -11.658 1.00 57.03 232 GLY A C 1
ATOM 1808 O O . GLY A 1 232 ? 9.545 9.935 -12.011 1.00 57.03 232 GLY A O 1
ATOM 1809 N N . PHE A 1 233 ? 10.199 8.121 -10.853 1.00 59.47 233 PHE A N 1
ATOM 1810 C CA . PHE A 1 233 ? 8.878 7.793 -10.297 1.00 59.47 233 PHE A CA 1
ATOM 1811 C C . PHE A 1 233 ? 8.866 7.722 -8.757 1.00 59.47 233 PHE A C 1
ATOM 1813 O O . PHE A 1 233 ? 9.885 7.474 -8.117 1.00 59.47 233 PHE A O 1
ATOM 1820 N N . GLN A 1 234 ? 7.680 7.900 -8.157 1.00 55.78 234 GLN A N 1
ATOM 1821 C CA . GLN A 1 234 ? 7.431 7.690 -6.720 1.00 55.78 234 GLN A CA 1
ATOM 1822 C C . GLN A 1 234 ? 6.942 6.268 -6.463 1.00 55.78 234 GLN A C 1
ATOM 1824 O O . GLN A 1 234 ? 6.107 5.781 -7.220 1.00 55.78 234 GLN A O 1
ATOM 1829 N N . PHE A 1 235 ? 7.429 5.588 -5.426 1.00 54.59 235 PHE A N 1
ATOM 1830 C CA . PHE A 1 235 ? 7.233 4.147 -5.274 1.00 54.59 235 PHE A CA 1
ATOM 1831 C C . PHE A 1 235 ? 6.840 3.722 -3.842 1.00 54.59 235 PHE A C 1
ATOM 1833 O O . PHE A 1 235 ? 7.286 4.329 -2.877 1.00 54.59 235 PHE A O 1
ATOM 1840 N N . PHE A 1 236 ? 6.014 2.666 -3.703 1.00 55.53 236 PHE A N 1
ATOM 1841 C CA . PHE A 1 236 ? 5.294 2.333 -2.454 1.00 55.53 236 PHE A CA 1
ATOM 1842 C C . PHE A 1 236 ? 5.289 0.829 -2.060 1.00 55.53 236 PHE A C 1
ATOM 1844 O O . PHE A 1 236 ? 4.253 0.325 -1.636 1.00 55.53 236 PHE A O 1
ATOM 1851 N N . LEU A 1 237 ? 6.388 0.061 -2.161 1.00 55.94 237 LEU A N 1
ATOM 1852 C CA . LEU A 1 237 ? 6.383 -1.320 -1.598 1.00 55.94 237 LEU A CA 1
ATOM 1853 C C . LEU A 1 237 ? 6.444 -1.351 -0.066 1.00 55.94 237 LEU A C 1
ATOM 1855 O O . LEU A 1 237 ? 6.066 -2.344 0.554 1.00 55.94 237 LEU A O 1
ATOM 1859 N N . HIS A 1 238 ? 6.933 -0.270 0.542 1.00 68.50 238 HIS A N 1
ATOM 1860 C CA . HIS A 1 238 ? 7.183 -0.175 1.978 1.00 68.50 238 HIS A CA 1
ATOM 1861 C C . HIS A 1 238 ? 5.923 -0.461 2.817 1.00 68.50 238 HIS A C 1
ATOM 1863 O O . HIS A 1 238 ? 5.992 -1.197 3.804 1.00 68.50 238 HIS A O 1
ATOM 1869 N N . HIS A 1 239 ? 4.753 0.006 2.366 1.00 82.62 239 HIS A N 1
ATOM 1870 C CA . HIS A 1 239 ? 3.486 -0.175 3.082 1.00 82.62 239 HIS A CA 1
ATOM 1871 C C . HIS A 1 239 ? 3.000 -1.627 3.149 1.00 82.62 239 HIS A C 1
ATOM 1873 O O . HIS A 1 239 ? 2.258 -1.967 4.068 1.00 82.62 239 HIS A O 1
ATOM 1879 N N . ALA A 1 240 ? 3.421 -2.511 2.238 1.00 86.81 240 ALA A N 1
ATOM 1880 C CA . ALA A 1 240 ? 3.042 -3.924 2.315 1.00 86.81 240 ALA A CA 1
ATOM 1881 C C . ALA A 1 240 ? 3.717 -4.636 3.501 1.00 86.81 240 ALA A C 1
ATOM 1883 O O . ALA A 1 240 ? 3.108 -5.515 4.107 1.00 86.81 240 ALA A O 1
ATOM 1884 N N . GLN A 1 241 ? 4.938 -4.230 3.870 1.00 90.50 241 GLN A N 1
ATOM 1885 C CA . GLN A 1 241 ? 5.625 -4.735 5.064 1.00 90.50 241 GLN A CA 1
ATOM 1886 C C . GLN A 1 241 ? 5.040 -4.132 6.347 1.00 90.50 241 GLN A C 1
ATOM 1888 O O . GLN A 1 241 ? 4.925 -4.831 7.348 1.00 90.50 241 GLN A O 1
ATOM 1893 N N . PHE A 1 242 ? 4.606 -2.870 6.327 1.00 90.19 242 PHE A N 1
ATOM 1894 C CA . PHE A 1 242 ? 3.837 -2.305 7.440 1.00 90.19 242 PHE A CA 1
ATOM 1895 C C . PHE A 1 242 ? 2.559 -3.087 7.723 1.00 90.19 242 PHE A C 1
ATOM 1897 O O . PHE A 1 242 ? 2.286 -3.447 8.867 1.00 90.19 242 PHE A O 1
ATOM 1904 N N . ASP A 1 243 ? 1.801 -3.383 6.669 1.00 94.81 243 ASP A N 1
ATOM 1905 C CA . ASP A 1 243 ? 0.585 -4.177 6.773 1.00 94.81 243 ASP A CA 1
ATOM 1906 C C . ASP A 1 243 ? 0.874 -5.605 7.272 1.00 94.81 243 ASP A C 1
ATOM 1908 O O . ASP A 1 243 ? 0.133 -6.125 8.109 1.00 94.81 243 ASP A O 1
ATOM 1912 N N . ARG A 1 244 ? 2.002 -6.209 6.868 1.00 95.19 244 ARG A N 1
ATOM 1913 C CA . ARG A 1 244 ? 2.481 -7.486 7.427 1.00 95.19 244 ARG A CA 1
ATOM 1914 C C . ARG A 1 244 ? 2.703 -7.399 8.931 1.00 95.19 244 ARG A C 1
ATOM 1916 O O . ARG A 1 244 ? 2.145 -8.197 9.680 1.00 95.19 244 ARG A O 1
ATOM 1923 N N . LEU A 1 245 ? 3.488 -6.421 9.384 1.00 93.88 245 LEU A N 1
ATOM 1924 C CA . LEU A 1 245 ? 3.801 -6.245 10.804 1.00 93.88 245 LEU A CA 1
ATOM 1925 C C . LEU A 1 245 ? 2.536 -5.996 11.636 1.00 93.88 245 LEU A C 1
ATOM 1927 O O . LEU A 1 245 ? 2.395 -6.554 12.727 1.00 93.88 245 LEU A O 1
ATOM 1931 N N . TRP A 1 246 ? 1.590 -5.216 11.109 1.00 95.25 246 TRP A N 1
ATOM 1932 C CA . TRP A 1 246 ? 0.300 -5.004 11.758 1.00 95.25 246 TRP A CA 1
ATOM 1933 C C . TRP A 1 246 ? -0.539 -6.286 11.805 1.00 95.25 246 TRP A C 1
ATOM 1935 O O . TRP A 1 246 ? -1.056 -6.628 12.866 1.00 95.25 246 TRP A O 1
ATOM 1945 N N . THR A 1 247 ? -0.594 -7.052 10.713 1.00 94.62 247 THR A N 1
ATOM 1946 C CA . THR A 1 247 ? -1.283 -8.354 10.651 1.00 94.62 247 THR A CA 1
ATOM 1947 C C . THR A 1 247 ? -0.707 -9.340 11.670 1.00 94.62 247 THR A C 1
ATOM 1949 O O . THR A 1 247 ? -1.457 -9.960 12.423 1.00 94.62 247 THR A O 1
ATOM 1952 N N . LEU A 1 248 ? 0.623 -9.434 11.771 1.00 93.44 248 LEU A N 1
ATOM 1953 C CA . LEU A 1 248 ? 1.306 -10.240 12.787 1.00 93.44 248 LEU A CA 1
ATOM 1954 C C . LEU A 1 248 ? 0.963 -9.777 14.206 1.00 93.44 248 LEU A C 1
ATOM 1956 O O . LEU A 1 248 ? 0.739 -10.596 15.098 1.00 93.44 248 LEU A O 1
ATOM 1960 N N . TRP A 1 249 ? 0.905 -8.464 14.441 1.00 94.19 249 TRP A N 1
ATOM 1961 C CA . TRP A 1 249 ? 0.491 -7.924 15.732 1.00 94.19 249 TRP A CA 1
ATOM 1962 C C . TRP A 1 249 ? -0.966 -8.280 16.057 1.00 94.19 249 TRP A C 1
ATOM 1964 O O . TRP A 1 249 ? -1.230 -8.705 17.187 1.00 94.19 249 TRP A O 1
ATOM 1974 N N . GLN A 1 250 ? -1.881 -8.184 15.085 1.00 93.69 250 GLN A N 1
ATOM 1975 C CA . GLN A 1 250 ? -3.289 -8.565 15.233 1.00 93.69 250 GLN A CA 1
ATOM 1976 C C . GLN A 1 250 ? -3.438 -10.070 15.513 1.00 93.69 250 GLN A C 1
ATOM 1978 O O . GLN A 1 250 ? -4.173 -10.459 16.417 1.00 93.69 250 GLN A O 1
ATOM 1983 N N . GLY A 1 251 ? -2.673 -10.921 14.822 1.00 89.44 251 GLY A N 1
ATOM 1984 C CA . GLY A 1 251 ? -2.728 -12.382 14.957 1.00 89.44 251 GLY A CA 1
ATOM 1985 C C . GLY A 1 251 ? -2.354 -12.923 16.342 1.00 89.44 251 GLY A C 1
ATOM 1986 O O . GLY A 1 251 ? -2.768 -14.020 16.709 1.00 89.44 251 GLY A O 1
ATOM 1987 N N . ARG A 1 252 ? -1.632 -12.148 17.164 1.00 86.06 252 ARG A N 1
ATOM 1988 C CA . ARG A 1 252 ? -1.264 -12.547 18.537 1.00 86.06 252 ARG A CA 1
ATOM 1989 C C . ARG A 1 252 ? -2.444 -12.556 19.517 1.00 86.06 252 ARG A C 1
ATOM 1991 O O . ARG A 1 252 ? -2.316 -13.143 20.588 1.00 86.06 252 ARG A O 1
ATOM 1998 N N . ASN A 1 253 ? -3.553 -11.875 19.211 1.00 87.81 253 ASN A N 1
ATOM 1999 C CA . ASN A 1 253 ? -4.767 -11.905 20.030 1.00 87.81 253 ASN A CA 1
ATOM 2000 C C . ASN A 1 253 ? -5.995 -11.530 19.189 1.00 87.81 253 ASN A C 1
ATOM 2002 O O . ASN A 1 253 ? -6.053 -10.437 18.639 1.00 87.81 253 ASN A O 1
ATOM 2006 N N . ALA A 1 254 ? -7.013 -12.393 19.164 1.00 84.31 254 ALA A N 1
ATOM 2007 C CA . ALA A 1 254 ? -8.235 -12.187 18.387 1.00 84.31 254 ALA A CA 1
ATOM 2008 C C . ALA A 1 254 ? -8.968 -10.860 18.682 1.00 84.31 254 ALA A C 1
ATOM 2010 O O . ALA A 1 254 ? -9.660 -10.352 17.801 1.00 84.31 254 ALA A O 1
ATOM 2011 N N . THR A 1 255 ? -8.809 -10.270 19.875 1.00 89.69 255 THR A N 1
ATOM 2012 C CA . THR A 1 255 ? -9.410 -8.961 20.202 1.00 89.69 255 THR A CA 1
ATOM 2013 C C . THR A 1 255 ? -8.789 -7.806 19.413 1.00 89.69 255 THR A C 1
ATOM 2015 O O . THR A 1 255 ? -9.432 -6.781 19.216 1.00 89.69 255 THR A O 1
ATOM 2018 N N . ARG A 1 256 ? -7.570 -7.973 18.891 1.00 92.12 256 ARG A N 1
ATOM 2019 C CA . ARG A 1 256 ? -6.826 -6.920 18.182 1.00 92.12 256 ARG A CA 1
ATOM 2020 C C . ARG A 1 256 ? -7.387 -6.564 16.812 1.00 92.12 256 ARG A C 1
ATOM 2022 O O . ARG A 1 256 ? -7.004 -5.549 16.238 1.00 92.12 256 ARG A O 1
ATOM 2029 N N . LEU A 1 257 ? -8.316 -7.362 16.291 1.00 92.25 257 LEU A N 1
ATOM 2030 C CA . LEU A 1 257 ? -9.089 -6.989 15.105 1.00 92.25 257 LEU A CA 1
ATOM 2031 C C . LEU A 1 257 ? -10.047 -5.816 15.376 1.00 92.25 257 LEU A C 1
ATOM 2033 O O . LEU A 1 257 ? -10.526 -5.204 14.430 1.00 92.25 257 LEU A O 1
ATOM 2037 N N . SER A 1 258 ? -10.310 -5.481 16.642 1.00 92.56 258 SER A N 1
ATOM 2038 C CA . SER A 1 258 ? -11.113 -4.317 17.041 1.00 92.56 258 SER A CA 1
ATOM 2039 C C . SER A 1 258 ? -10.315 -3.226 17.763 1.00 92.56 258 SER A C 1
ATOM 2041 O O . SER A 1 258 ? -10.895 -2.213 18.143 1.00 92.56 258 SER A O 1
ATOM 2043 N N . ASP A 1 259 ? -9.005 -3.403 17.948 1.00 93.31 259 ASP A N 1
ATOM 2044 C CA . ASP A 1 259 ? -8.164 -2.407 18.615 1.00 93.31 259 ASP A CA 1
ATOM 2045 C C . ASP A 1 259 ? -7.907 -1.232 17.660 1.00 93.31 259 ASP A C 1
ATOM 2047 O O . ASP A 1 259 ? -7.087 -1.315 16.741 1.00 93.31 259 ASP A O 1
ATOM 2051 N N . TYR A 1 260 ? -8.632 -0.136 17.875 1.00 94.75 260 TYR A N 1
ATOM 2052 C CA . TYR A 1 260 ? -8.537 1.081 17.078 1.00 94.75 260 TYR A CA 1
ATOM 2053 C C . TYR A 1 260 ? -8.801 2.307 17.953 1.00 94.75 260 TYR A C 1
ATOM 2055 O O . TYR A 1 260 ? -9.852 2.419 18.580 1.00 94.75 260 TYR A O 1
ATOM 2063 N N . GLN A 1 261 ? -7.828 3.213 18.009 1.00 93.12 261 GLN A N 1
ATOM 2064 C CA . GLN A 1 261 ? -7.902 4.463 18.760 1.00 93.12 261 GLN A CA 1
ATOM 2065 C C . GLN A 1 261 ? -6.873 5.453 18.214 1.00 93.12 261 GLN A C 1
ATOM 2067 O O . GLN A 1 261 ? -5.870 5.053 17.621 1.00 93.12 261 GLN A O 1
ATOM 2072 N N . GLY A 1 262 ? -7.085 6.740 18.466 1.00 93.31 262 GLY A N 1
ATOM 2073 C CA . GLY A 1 262 ? -6.163 7.792 18.058 1.00 93.31 262 GLY A CA 1
ATOM 2074 C C . GLY A 1 262 ? -6.894 9.046 17.608 1.00 93.31 262 GLY A C 1
ATOM 2075 O O . GLY A 1 262 ? -8.118 9.161 17.711 1.00 93.31 262 GLY A O 1
ATOM 2076 N N . ASN A 1 263 ? -6.117 9.986 17.100 1.00 94.25 263 ASN A N 1
ATOM 2077 C CA . ASN A 1 263 ? -6.595 11.147 16.373 1.00 94.25 263 ASN A CA 1
ATOM 2078 C C . ASN A 1 263 ? -7.026 10.781 14.945 1.00 94.25 263 ASN A C 1
ATOM 2080 O O . ASN A 1 263 ? -6.463 9.879 14.327 1.00 94.25 263 ASN A O 1
ATOM 2084 N N . THR A 1 264 ? -8.011 11.511 14.421 1.00 93.06 264 THR A N 1
ATOM 2085 C CA . THR A 1 264 ? -8.513 11.392 13.036 1.00 93.06 264 THR A CA 1
ATOM 2086 C C . THR A 1 264 ? -7.799 12.324 12.056 1.00 93.06 264 THR A C 1
ATOM 2088 O O . THR A 1 264 ? -7.849 12.108 10.851 1.00 93.06 264 THR A O 1
ATOM 2091 N N . ILE A 1 265 ? -7.123 13.353 12.572 1.00 92.12 265 ILE A N 1
ATOM 2092 C CA . ILE A 1 265 ? -6.384 14.358 11.802 1.00 92.12 265 ILE A CA 1
ATOM 2093 C C . ILE A 1 265 ? -5.020 14.545 12.466 1.00 92.12 265 ILE A C 1
ATOM 2095 O O . ILE A 1 265 ? -4.916 14.522 13.691 1.00 92.12 265 ILE A O 1
ATOM 2099 N N . GLN A 1 266 ? -3.962 14.701 11.687 1.00 86.88 266 GLN A N 1
ATOM 2100 C CA . GLN A 1 266 ? -2.607 14.945 12.164 1.00 86.88 266 GLN A CA 1
ATOM 2101 C C . GLN A 1 266 ? -2.537 16.236 13.003 1.00 86.88 266 GLN A C 1
ATOM 2103 O O . GLN A 1 266 ? -3.335 17.157 12.832 1.00 86.88 266 GLN A O 1
ATOM 2108 N N . ASN A 1 267 ? -1.567 16.319 13.920 1.00 88.25 267 ASN A N 1
ATOM 2109 C CA . ASN A 1 267 ? -1.300 17.505 14.753 1.00 88.25 267 ASN A CA 1
ATOM 2110 C C . ASN A 1 267 ? -2.465 17.965 15.653 1.00 88.25 267 ASN A C 1
ATOM 2112 O O . ASN A 1 267 ? -2.492 19.112 16.097 1.00 88.25 267 ASN A O 1
ATOM 2116 N N . THR A 1 268 ? -3.405 17.072 15.968 1.00 88.81 268 THR A N 1
ATOM 2117 C CA . THR A 1 268 ? -4.459 17.317 16.962 1.00 88.81 268 THR A CA 1
ATOM 2118 C C . THR A 1 268 ? -4.256 16.472 18.215 1.00 88.81 268 THR A C 1
ATOM 2120 O O . THR A 1 268 ? -3.680 15.386 18.177 1.00 88.81 268 THR A O 1
ATOM 2123 N N . THR A 1 269 ? -4.775 16.963 19.336 1.00 89.75 269 THR A N 1
ATOM 2124 C CA . THR A 1 269 ? -4.822 16.252 20.621 1.00 89.75 269 THR A CA 1
ATOM 2125 C C . THR A 1 269 ? -6.193 15.633 20.897 1.00 89.75 269 THR A C 1
ATOM 2127 O O . THR A 1 269 ? -6.451 15.170 22.006 1.00 89.75 269 THR A O 1
ATOM 2130 N N . VAL A 1 270 ? -7.090 15.624 19.905 1.00 91.62 270 VAL A N 1
ATOM 2131 C CA . VAL A 1 270 ? -8.424 15.023 20.007 1.00 91.62 270 VAL A CA 1
ATOM 2132 C C . VAL A 1 270 ? -8.372 13.564 19.557 1.00 91.62 270 VAL A C 1
ATOM 2134 O O . VAL A 1 270 ? -8.106 13.280 18.393 1.00 91.62 270 VAL A O 1
ATOM 2137 N N . PHE A 1 271 ? -8.663 12.644 20.480 1.00 92.25 271 PHE A N 1
ATOM 2138 C CA . PHE A 1 271 ? -8.639 11.195 20.255 1.00 92.25 271 PHE A CA 1
ATOM 2139 C C . PHE A 1 271 ? -10.067 10.665 20.117 1.00 92.25 271 PHE A C 1
ATOM 2141 O O . PHE A 1 271 ? -10.640 10.137 21.067 1.00 92.25 271 PHE A O 1
ATOM 2148 N N . ASN A 1 272 ? -10.668 10.880 18.950 1.00 93.56 272 ASN A N 1
ATOM 2149 C CA . ASN A 1 272 ? -12.070 10.559 18.677 1.00 93.56 272 ASN A CA 1
ATOM 2150 C C . ASN A 1 272 ? -12.264 9.535 17.551 1.00 93.56 272 ASN A C 1
ATOM 2152 O O . ASN A 1 272 ? -13.388 9.384 17.083 1.00 93.56 272 ASN A O 1
ATOM 2156 N N . ALA A 1 273 ? -11.197 8.867 17.104 1.00 96.50 273 ALA A N 1
ATOM 2157 C CA . ALA A 1 273 ? -11.288 7.889 16.028 1.00 96.50 273 ALA A CA 1
ATOM 2158 C C . ALA A 1 273 ? -12.115 6.662 16.445 1.00 96.50 273 ALA A C 1
ATOM 2160 O O . ALA A 1 273 ? -11.979 6.159 17.563 1.00 96.50 273 ALA A O 1
ATOM 2161 N N . THR A 1 274 ? -12.943 6.159 15.531 1.00 97.00 274 THR A N 1
ATOM 2162 C CA . THR A 1 274 ? -13.818 5.000 15.746 1.00 97.00 274 THR A CA 1
ATOM 2163 C C . THR A 1 274 ? -13.738 3.997 14.597 1.00 97.00 274 THR A C 1
ATOM 2165 O O . THR A 1 274 ? -13.390 4.331 13.467 1.00 97.00 274 THR A O 1
ATOM 2168 N N . LEU A 1 275 ? -14.121 2.744 14.859 1.00 96.81 275 LEU A N 1
ATOM 2169 C CA . LEU A 1 275 ? -14.210 1.709 13.821 1.00 96.81 275 LEU A CA 1
ATOM 2170 C C . LEU A 1 275 ? -15.257 2.034 12.734 1.00 96.81 275 LEU A C 1
ATOM 2172 O O . LEU A 1 275 ? -15.214 1.467 11.641 1.00 96.81 275 LEU A O 1
ATOM 2176 N N . GLN A 1 276 ? -16.197 2.935 13.021 1.00 97.31 276 GLN A N 1
ATOM 2177 C CA . GLN A 1 276 ? -17.246 3.363 12.097 1.00 97.31 276 GLN A CA 1
ATOM 2178 C C . GLN A 1 276 ? -16.795 4.512 11.187 1.00 97.31 276 GLN A C 1
ATOM 2180 O O . GLN A 1 276 ? -17.511 4.842 10.239 1.00 97.31 276 GLN A O 1
ATOM 2185 N N . ASP A 1 277 ? -15.617 5.093 11.435 1.00 97.38 277 ASP A N 1
ATOM 2186 C CA . ASP A 1 277 ? -15.062 6.150 10.598 1.00 97.38 277 ASP A CA 1
ATOM 2187 C C . ASP A 1 277 ? -14.916 5.659 9.154 1.00 97.38 277 ASP A C 1
ATOM 2189 O O . ASP A 1 277 ? -14.563 4.505 8.886 1.00 97.38 277 ASP A O 1
ATOM 2193 N N . THR A 1 278 ? -15.205 6.551 8.209 1.00 97.94 278 THR A N 1
ATOM 2194 C CA . THR A 1 278 ? -15.096 6.264 6.779 1.00 97.94 278 THR A CA 1
ATOM 2195 C C . THR A 1 278 ? -13.710 6.643 6.274 1.00 97.94 278 THR A C 1
ATOM 2197 O O . THR A 1 278 ? -13.271 7.779 6.425 1.00 97.94 278 THR A O 1
ATOM 2200 N N . LEU A 1 279 ? -13.047 5.690 5.631 1.00 97.69 279 LEU A N 1
ATOM 2201 C CA . LEU A 1 279 ? -11.801 5.868 4.904 1.00 97.69 279 LEU A CA 1
ATOM 2202 C C . LEU A 1 279 ? -12.124 6.360 3.492 1.00 97.69 279 LEU A C 1
ATOM 2204 O O . LEU A 1 279 ? -12.769 5.642 2.719 1.00 97.69 279 LEU A O 1
ATOM 2208 N N . ASP A 1 280 ? -11.690 7.580 3.180 1.00 96.00 280 ASP A N 1
ATOM 2209 C CA . ASP A 1 280 ? -11.873 8.199 1.869 1.00 96.00 280 ASP A CA 1
ATOM 2210 C C . ASP A 1 280 ? -10.713 7.870 0.923 1.00 96.00 280 ASP A C 1
ATOM 2212 O O . ASP A 1 280 ? -9.546 7.850 1.320 1.00 96.00 280 ASP A O 1
ATOM 2216 N N . PHE A 1 281 ? -11.046 7.625 -0.342 1.00 95.69 281 PHE A N 1
ATOM 2217 C CA . PHE A 1 281 ? -10.094 7.358 -1.420 1.00 95.69 281 PHE A CA 1
ATOM 2218 C C . PHE A 1 281 ? -10.269 8.319 -2.601 1.00 95.69 281 PHE A C 1
ATOM 2220 O O . PHE A 1 281 ? -9.709 8.074 -3.668 1.00 95.69 281 PHE A O 1
ATOM 2227 N N . MET A 1 282 ? -11.041 9.405 -2.440 1.00 94.75 282 MET A N 1
ATOM 2228 C CA . MET A 1 282 ? -11.226 10.463 -3.447 1.00 94.75 282 MET A CA 1
ATOM 2229 C C . MET A 1 282 ? -11.637 9.927 -4.833 1.00 94.75 282 MET A C 1
ATOM 2231 O O . MET A 1 282 ? -11.204 10.421 -5.875 1.00 94.75 282 MET A O 1
ATOM 2235 N N . GLY A 1 283 ? -12.457 8.873 -4.855 1.00 94.44 283 GLY A N 1
ATOM 2236 C CA . GLY A 1 283 ? -12.909 8.222 -6.088 1.00 94.44 283 GLY A CA 1
ATOM 2237 C C . GLY A 1 283 ? -11.902 7.258 -6.723 1.00 94.44 283 GLY A C 1
ATOM 2238 O O . GLY A 1 283 ? -12.215 6.660 -7.752 1.00 94.44 283 GLY A O 1
ATOM 2239 N N . LEU A 1 284 ? -10.721 7.045 -6.125 1.00 95.81 284 LEU A N 1
ATOM 2240 C CA . LEU A 1 284 ? -9.819 5.979 -6.560 1.00 95.81 284 LEU A CA 1
ATOM 2241 C C . LEU A 1 284 ? -10.462 4.608 -6.338 1.00 95.81 284 LEU A C 1
ATOM 2243 O O . LEU A 1 284 ? -10.261 3.720 -7.148 1.00 95.81 284 LEU A O 1
ATOM 2247 N N . GLY A 1 285 ? -11.241 4.410 -5.282 1.00 95.44 285 GLY A N 1
ATOM 2248 C CA . GLY A 1 285 ? -11.982 3.178 -5.028 1.00 95.44 285 GLY A CA 1
ATOM 2249 C C . GLY A 1 285 ? -13.154 3.438 -4.093 1.00 95.44 285 GLY A C 1
ATOM 2250 O O . GLY A 1 285 ? -13.370 4.576 -3.679 1.00 95.44 285 GLY A O 1
ATOM 2251 N N . ASP A 1 286 ? -13.902 2.388 -3.759 1.00 95.50 286 ASP A N 1
ATOM 2252 C CA . ASP A 1 286 ? -15.023 2.511 -2.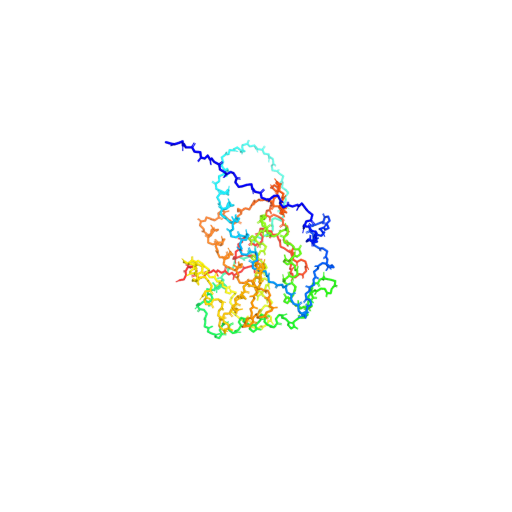824 1.00 95.50 286 ASP A CA 1
ATOM 2253 C C . ASP A 1 286 ? -14.527 2.945 -1.444 1.00 95.50 286 ASP A C 1
ATOM 2255 O O . ASP A 1 286 ? -13.597 2.337 -0.909 1.00 95.50 286 ASP A O 1
ATOM 2259 N N . ASN A 1 287 ? -15.193 3.928 -0.841 1.00 96.88 287 ASN A N 1
ATOM 2260 C CA . ASN A 1 287 ? -14.953 4.286 0.551 1.00 96.88 287 ASN A CA 1
ATOM 2261 C C . ASN A 1 287 ? -15.383 3.131 1.467 1.00 96.88 287 ASN A C 1
ATOM 2263 O O . ASN A 1 287 ? -16.369 2.432 1.216 1.00 96.88 287 ASN A O 1
ATOM 2267 N N . ARG A 1 288 ? -14.616 2.909 2.532 1.00 96.31 288 ARG A N 1
ATOM 2268 C CA . ARG A 1 288 ? -14.767 1.759 3.434 1.00 96.31 288 ARG A CA 1
ATOM 2269 C C . ARG A 1 288 ? -14.822 2.237 4.875 1.00 96.31 288 ARG A C 1
ATOM 2271 O O . ARG A 1 288 ? -14.133 3.191 5.212 1.00 96.31 288 ARG A O 1
ATOM 2278 N N . SER A 1 289 ? -15.577 1.567 5.743 1.00 98.00 289 SER A N 1
ATOM 2279 C CA . SER A 1 289 ? -15.402 1.791 7.182 1.00 98.00 289 SER A CA 1
ATOM 2280 C C . SER A 1 289 ? -14.068 1.208 7.641 1.00 98.00 289 SER A C 1
ATOM 2282 O O . SER A 1 289 ? -13.613 0.202 7.079 1.00 98.00 289 SER A O 1
ATOM 2284 N N . VAL A 1 290 ? -13.476 1.783 8.687 1.00 97.75 290 VAL A N 1
ATOM 2285 C CA . VAL A 1 290 ? -12.286 1.218 9.342 1.00 97.75 290 VAL A CA 1
ATOM 2286 C C . VAL A 1 290 ? -12.523 -0.248 9.705 1.00 97.75 290 VAL A C 1
ATOM 2288 O O . VAL A 1 290 ? -11.723 -1.102 9.333 1.00 97.75 290 VAL A O 1
ATOM 2291 N N . GLU A 1 291 ? -13.659 -0.564 10.336 1.00 96.75 291 GLU A N 1
ATOM 2292 C CA . GLU A 1 291 ? -14.044 -1.930 10.718 1.00 96.75 291 GLU A CA 1
ATOM 2293 C C . GLU A 1 291 ? -13.924 -2.921 9.555 1.00 96.75 291 GLU A C 1
ATOM 2295 O O . GLU A 1 291 ? -13.434 -4.038 9.722 1.00 96.75 291 GLU A O 1
ATOM 2300 N N . SER A 1 292 ? -14.337 -2.504 8.355 1.00 96.19 292 SER A N 1
ATOM 2301 C CA . SER A 1 292 ? -14.376 -3.386 7.192 1.00 96.19 292 SER A CA 1
ATOM 2302 C C . SER A 1 292 ? -12.995 -3.790 6.672 1.00 96.19 292 SER A C 1
ATOM 2304 O O . SER A 1 292 ? -12.901 -4.762 5.930 1.00 96.19 292 SER A O 1
ATOM 2306 N N . VAL A 1 293 ? -11.926 -3.097 7.072 1.00 96.25 293 VAL A N 1
ATOM 2307 C CA . VAL A 1 293 ? -10.554 -3.370 6.615 1.00 96.25 293 VAL A CA 1
ATOM 2308 C C . VAL A 1 293 ? -9.643 -3.885 7.735 1.00 96.25 293 VAL A C 1
ATOM 2310 O O . VAL A 1 293 ? -8.474 -4.179 7.495 1.00 96.25 293 VAL A O 1
ATOM 2313 N N . MET A 1 294 ? -10.158 -4.065 8.955 1.00 95.94 294 MET A N 1
ATOM 2314 C CA . MET A 1 294 ? -9.354 -4.541 10.089 1.00 95.94 294 MET A CA 1
ATOM 2315 C C . MET A 1 294 ? -8.887 -5.997 9.962 1.00 95.94 294 MET A C 1
ATOM 2317 O O . MET A 1 294 ? -7.877 -6.347 10.567 1.00 95.94 294 MET A O 1
ATOM 2321 N N . ASP A 1 295 ? -9.573 -6.836 9.184 1.00 95.44 295 ASP A N 1
ATOM 2322 C CA . ASP A 1 295 ? -9.259 -8.261 9.000 1.00 95.44 295 ASP A CA 1
ATOM 2323 C C . ASP A 1 295 ? -8.959 -8.558 7.520 1.00 95.44 295 ASP A C 1
ATOM 2325 O O . ASP A 1 295 ? -9.829 -8.391 6.660 1.00 95.44 295 ASP A O 1
ATOM 2329 N N . THR A 1 296 ? -7.739 -9.033 7.227 1.00 95.62 296 THR A N 1
ATOM 2330 C CA . THR A 1 296 ? -7.260 -9.364 5.868 1.00 95.62 296 THR A CA 1
ATOM 2331 C C . THR A 1 296 ? -7.991 -10.548 5.225 1.00 95.62 296 THR A C 1
ATOM 2333 O O . THR A 1 296 ? -7.779 -10.839 4.045 1.00 95.62 296 THR A O 1
ATOM 2336 N N . LEU A 1 297 ? -8.851 -11.238 5.979 1.00 95.12 297 LEU A N 1
ATOM 2337 C CA . LEU A 1 297 ? -9.619 -12.408 5.558 1.00 95.12 297 LEU A CA 1
ATOM 2338 C C . LEU A 1 297 ? -11.127 -12.133 5.471 1.00 95.12 297 LEU A C 1
ATOM 2340 O O . LEU A 1 297 ? -11.919 -13.080 5.441 1.00 95.12 297 LEU A O 1
ATOM 2344 N N . SER A 1 298 ? -11.562 -10.873 5.461 1.00 94.00 298 SER A N 1
ATOM 2345 C CA . SER A 1 298 ? -12.988 -10.534 5.455 1.00 94.00 298 SER A CA 1
ATOM 2346 C C . SER A 1 298 ? -13.327 -9.326 4.580 1.00 94.00 298 SER A C 1
ATOM 2348 O O . SER A 1 298 ? -12.453 -8.595 4.122 1.00 94.00 298 SER A O 1
ATOM 2350 N N . ASN A 1 299 ? -14.629 -9.119 4.338 1.00 92.62 299 ASN A N 1
ATOM 2351 C CA . ASN A 1 299 ? -15.182 -7.900 3.728 1.00 92.62 299 ASN A CA 1
ATOM 2352 C C . ASN A 1 299 ? -14.572 -7.512 2.362 1.00 92.62 299 ASN A C 1
ATOM 2354 O O . ASN A 1 299 ? -14.544 -6.340 1.975 1.00 92.62 299 ASN A O 1
ATOM 2358 N N . GLY A 1 300 ? -14.136 -8.513 1.594 1.00 91.19 300 GLY A N 1
ATOM 2359 C CA . GLY A 1 300 ? -13.524 -8.348 0.273 1.00 91.19 300 GLY A CA 1
ATOM 2360 C C . GLY A 1 300 ? -11.994 -8.369 0.280 1.00 91.19 300 GLY A C 1
ATOM 2361 O O . GLY A 1 300 ? -11.406 -8.438 -0.795 1.00 91.19 300 GLY A O 1
ATOM 2362 N N . LEU A 1 301 ? -11.353 -8.369 1.454 1.00 95.19 301 LEU A N 1
ATOM 2363 C CA . LEU A 1 301 ? -9.952 -8.758 1.605 1.00 95.19 301 LEU A CA 1
ATOM 2364 C C . LEU A 1 301 ? -9.855 -10.284 1.739 1.00 95.19 301 LEU A C 1
ATOM 2366 O O . LEU A 1 301 ? -10.722 -10.929 2.336 1.00 95.19 301 LEU A O 1
ATOM 2370 N N . CYS A 1 302 ? -8.828 -10.877 1.132 1.00 95.50 302 CYS A N 1
ATOM 2371 C CA . CYS A 1 302 ? -8.621 -12.324 1.156 1.00 95.50 302 CYS A CA 1
ATOM 2372 C C . CYS A 1 302 ? -7.144 -12.673 0.928 1.00 95.50 302 CYS A C 1
ATOM 2374 O O . CYS A 1 302 ? -6.778 -13.244 -0.101 1.00 95.50 302 CYS A O 1
ATOM 2376 N N . TYR A 1 303 ? -6.279 -12.298 1.874 1.00 95.81 303 TYR A N 1
ATOM 2377 C CA . TYR A 1 303 ? -4.845 -12.586 1.793 1.00 95.81 303 TYR A CA 1
ATOM 2378 C C . TYR A 1 303 ? -4.186 -12.821 3.160 1.00 95.81 303 TYR A C 1
ATOM 2380 O O . TYR A 1 303 ? -4.708 -12.442 4.212 1.00 95.81 303 TYR A O 1
ATOM 2388 N N . LYS A 1 304 ? -3.016 -13.458 3.115 1.00 95.94 304 LYS A N 1
ATOM 2389 C CA . LYS A 1 304 ? -2.073 -13.673 4.218 1.00 95.94 304 LYS A CA 1
ATOM 2390 C C . LYS A 1 304 ? -0.657 -13.315 3.771 1.00 95.94 304 LYS A C 1
ATOM 2392 O O . LYS A 1 304 ? -0.420 -13.108 2.582 1.00 95.94 304 LYS A O 1
ATOM 2397 N N . TYR A 1 305 ? 0.260 -13.281 4.727 1.00 96.12 305 TYR A N 1
ATOM 2398 C CA . TYR A 1 305 ? 1.701 -13.232 4.492 1.00 96.12 305 TYR A CA 1
ATOM 2399 C C . TYR A 1 305 ? 2.304 -14.630 4.676 1.00 96.12 305 TYR A C 1
ATOM 2401 O O . TYR A 1 305 ? 1.704 -15.472 5.342 1.00 96.12 305 TYR A O 1
ATOM 2409 N N . ASP A 1 306 ? 3.460 -14.884 4.071 1.00 94.25 306 ASP A N 1
ATOM 2410 C CA . ASP A 1 306 ? 4.202 -16.157 4.113 1.00 94.25 306 ASP A CA 1
A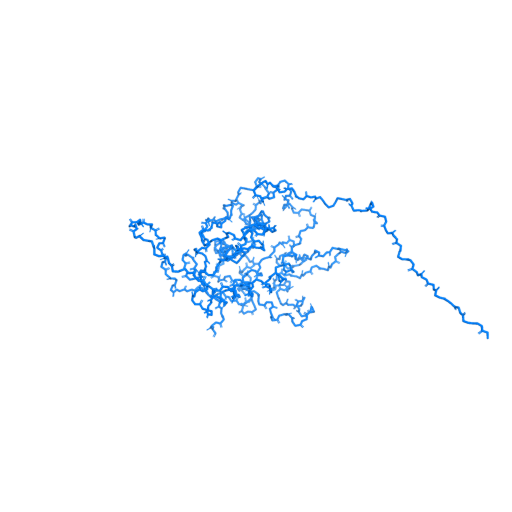TOM 2411 C C . ASP A 1 306 ? 4.965 -16.392 5.433 1.00 94.25 306 ASP A C 1
ATOM 2413 O O . ASP A 1 306 ? 5.886 -17.196 5.487 1.00 94.25 306 ASP A O 1
ATOM 2417 N N . ASP A 1 307 ? 4.561 -15.724 6.516 1.00 88.12 307 ASP A N 1
ATOM 2418 C CA . ASP A 1 307 ? 5.118 -15.897 7.864 1.00 88.12 307 ASP A CA 1
ATOM 2419 C C . ASP A 1 307 ? 4.887 -17.290 8.467 1.00 88.12 307 ASP A C 1
ATOM 2421 O O . ASP A 1 307 ? 5.653 -17.727 9.326 1.00 88.12 307 ASP A O 1
ATOM 2425 N N . ASP A 1 308 ? 3.808 -17.949 8.045 1.00 64.44 308 ASP A N 1
ATOM 2426 C CA . ASP A 1 308 ? 3.336 -19.231 8.579 1.00 64.44 308 ASP A CA 1
ATOM 2427 C C . ASP A 1 308 ? 3.659 -20.427 7.650 1.00 64.44 308 ASP A C 1
ATOM 2429 O O . ASP A 1 308 ? 3.166 -21.532 7.894 1.00 64.44 308 ASP A O 1
ATOM 2433 N N . GLU A 1 309 ? 4.421 -20.213 6.566 1.00 58.53 309 GLU A N 1
ATOM 2434 C CA . GLU A 1 309 ? 4.869 -21.257 5.619 1.00 58.53 309 GLU A CA 1
ATOM 2435 C C . GLU A 1 309 ? 6.309 -21.716 5.895 1.00 58.53 309 GLU A C 1
ATOM 2437 O O . GLU A 1 309 ? 6.540 -22.947 5.836 1.00 58.53 309 GLU A O 1
#

Foldseek 3Di:
DDDDDDDDDDDDDDDPPDDPDPDDQDADPVRFTDLVPFAPDPPDDDDFPPPCVVVQVVLVVPPVVVLPDDPDDDDPDDDDDDPPPPVPPPWFDFFPAAAAAEALVPDDLVLLVLQLQLLVVQQVAAPQFDSVPRGGGNNSLLVNLCNGCVQQQPPWLNVQLLLLVSQVLSQVSSVVSVNDHPQYAHPLVVQVPDPVSSQVPPLQDQESHQAHWDDDDDPDPRTARCHHSAHRHYDDRHSVVVNQVLQVVCVVDVCSLQSTWGHRGHPDPDIDDHQQDWRDSNRSDDIDGNSCRSDCGTNPRGHHYPPPD

Secondary structure (DSSP, 8-state):
---------------STT--------B-TTSPBPGGG-----SSS-----HHHHHHHHHHHHHHHHTTS----------------------PPPPSS-EEE-BGGGS-HHHHHHHHHHHHHHTTSBP-S--TT---BHHHHHHHHHHHTHHHHSSSTTHHHHHHHHHHHHHHHHHHTT--SPPPB--GGGGTT-HHHHHT-GGG-TTTSS-PBPPP-TT-----B-SGGGTT-----HHHHHHHHHHHHHHT-GGGGS---S-SSTT-------TT-EE--TTSS--EEHHHHS-TTSBTB-EEEGGG-

Sequence (309 aa):
MKPSAVGDETLGQVSPDGLSAAGAMTLKPHGLMDPGQISLDRPKRIWCICKAIELDMAYINLNMFLATRHNLLLWTGLFIALPGVLLAPTKGPKCTKPAIRREWRTLSPSQQDAFHKAVKCLQTKPSRIQSGGVSKTLYDDYTYIHLQLEPLIHQVAALYPWHRYFNSLREKDMQACGYTQPHPYWDWTRDAASASAFRNASIFDPIHGFGSPSAPEGNTTVVCVDNGPYAGFQFFLHHAQFDRLWTLWQGRNATRLSDYQGNTIQNTTVFNATLQDTLDFMGLGDNRSVESVMDTLSNGLCYKYDDDE

Radius of gyration: 23.59 Å; chains: 1; bounding box: 92×59×56 Å

pLDDT: mean 72.78, std 25.28, range [25.27, 98.0]

Organism: NCBI:txid456999